Protein AF-A0A834BI29-F1 (afdb_monomer_lite)

Radius of gyration: 21.22 Å; chains: 1; bounding box: 51×43×65 Å

Organism: NCBI:txid89673

Sequence (204 aa):
MKVVRLISLLVFFSYTKCQILLGSFLDAAIQHTNSQNYLEENLRDIVSIMVAHLLQKSTYEEVQTVVKELLGFVEKCKSLNLHEPPSECSHQLMTTFLECICNVQGMADKHVLSDYCKTNNTARHKCFQLSKKDDADYRGTFQIPNPEQICEMSKENPVSVRKMYIYETSRKHPFLYGPTILTMSMCYETASLVAKKKIRLSAS

pLDDT: mean 71.76, std 14.65, range [39.94, 93.62]

Foldseek 3Di:
DVVVVVVVVVVVVVVVVVVVLVVVLVVVLVVLVPPPCNCVVCVLLLQLLLQLLLCLVDDLVLSNVLSVVLVVLVVVVVVVDDDDDPVVSVVVSLQVSLQSQCPPPPSCPPVLNVVLNVDHSVSSVVSSVVPRDLDVVLPPPPPLDPLVVLVVCVVVDVDQQLSVQSNSCSSNCSPPDSVVSNSVSVSSSVVSVVSVVVVVVVVD

InterPro domains:
  IPR000264 ALB/AFP/VDB [PTHR11385] (1-191)
  IPR014760 Serum albumin, N-terminal [PF00273] (33-191)
  IPR014760 Serum albumin, N-terminal [PS51438] (19-204)
  IPR014760 Serum albumin, N-terminal [SM00103] (22-197)
  IPR020858 Serum albumin-like [SSF48552] (36-190)

Secondary structure (DSSP, 8-state):
-HHHHHHHHHHHHHHHHHHHHHHHHHHHHHHHHT-TTHHHHTHHHHHHHHHHHH-TTS-HHHHHHHHHHHHHHHHHHHHS-SSS-HHHHHHHHHHHHHHHHHHSTTTTTSHHHHHHHTS-HHHHHHHHHHH----TTTT-------HHHHHHHHHH--S-HHHHHHHHHHHH-TTS-HHHHHHHHHHHHHHHHHHHHHHHHH--

Structure (mmCIF, N/CA/C/O backbone):
data_AF-A0A834BI29-F1
#
_entry.id   AF-A0A834BI29-F1
#
loop_
_atom_site.group_PDB
_atom_site.id
_atom_site.type_symbol
_atom_site.label_atom_id
_atom_site.label_alt_id
_atom_site.label_comp_id
_atom_site.label_asym_id
_atom_site.label_entity_id
_atom_site.label_seq_id
_atom_site.pdbx_PDB_ins_code
_atom_site.Cartn_x
_atom_site.Cartn_y
_atom_site.Cartn_z
_atom_site.occupancy
_atom_site.B_iso_or_equiv
_atom_site.auth_seq_id
_atom_site.auth_comp_id
_atom_site.auth_asym_id
_atom_site.auth_atom_id
_atom_site.pdbx_PDB_model_num
ATOM 1 N N . MET A 1 1 ? 27.773 -28.584 -36.358 1.00 58.88 1 MET A N 1
ATOM 2 C CA . MET A 1 1 ? 28.435 -28.425 -35.034 1.00 58.88 1 MET A CA 1
ATOM 3 C C . MET A 1 1 ? 28.700 -26.975 -34.606 1.00 58.88 1 MET A C 1
ATOM 5 O O . MET A 1 1 ? 28.534 -26.695 -33.427 1.00 58.88 1 MET A O 1
ATOM 9 N N . LYS A 1 2 ? 29.097 -26.044 -35.494 1.00 64.56 2 LYS A N 1
ATOM 10 C CA . LYS A 1 2 ? 29.451 -24.657 -35.104 1.00 64.56 2 LYS A CA 1
ATOM 11 C C . LYS A 1 2 ? 28.274 -23.834 -34.541 1.00 64.56 2 LYS A C 1
ATOM 13 O O . LYS A 1 2 ? 28.436 -23.176 -33.524 1.00 64.56 2 LYS A O 1
ATOM 18 N N . VAL A 1 3 ? 27.086 -23.944 -35.142 1.00 68.56 3 VAL A N 1
ATOM 19 C CA . VAL A 1 3 ? 25.873 -23.210 -34.715 1.00 68.56 3 VAL A CA 1
ATOM 20 C C . VAL A 1 3 ? 25.371 -23.672 -33.341 1.00 68.56 3 VAL A C 1
ATOM 22 O O . VAL A 1 3 ? 25.056 -22.849 -32.491 1.00 68.56 3 VAL A O 1
ATOM 25 N N . VAL A 1 4 ? 25.397 -24.983 -33.081 1.00 72.88 4 VAL A N 1
ATOM 26 C CA . VAL A 1 4 ? 25.003 -25.567 -31.784 1.00 72.88 4 VAL A CA 1
ATOM 27 C C . VAL A 1 4 ? 25.924 -25.093 -30.655 1.00 72.88 4 VAL A C 1
ATOM 29 O O . VAL A 1 4 ? 25.448 -24.748 -29.578 1.00 72.88 4 VAL A O 1
ATOM 32 N N . ARG A 1 5 ? 27.238 -24.990 -30.913 1.00 71.69 5 ARG A N 1
ATOM 33 C CA . ARG A 1 5 ? 28.192 -24.410 -29.953 1.00 71.69 5 ARG A CA 1
ATOM 34 C C . ARG A 1 5 ? 27.920 -22.927 -29.692 1.00 71.69 5 ARG A C 1
ATOM 36 O O . ARG A 1 5 ? 28.012 -22.501 -28.549 1.00 71.69 5 ARG A O 1
ATOM 43 N N . LEU A 1 6 ? 27.554 -22.160 -30.720 1.00 73.25 6 LEU A N 1
ATOM 44 C CA . LEU A 1 6 ? 27.251 -20.732 -30.582 1.00 73.25 6 LEU A CA 1
ATOM 45 C C . LEU A 1 6 ? 25.990 -20.493 -29.737 1.00 73.25 6 LEU A C 1
ATOM 47 O O . LEU A 1 6 ? 26.003 -19.664 -28.834 1.00 73.25 6 LEU A O 1
ATOM 51 N N . ILE A 1 7 ? 24.931 -21.272 -29.979 1.00 75.94 7 ILE A N 1
ATOM 52 C CA . ILE A 1 7 ? 23.686 -21.218 -29.198 1.00 75.94 7 ILE A CA 1
ATOM 53 C C . ILE A 1 7 ? 23.951 -21.635 -27.748 1.00 75.94 7 ILE A C 1
ATOM 55 O O . ILE A 1 7 ? 23.521 -20.950 -26.824 1.00 75.94 7 ILE A O 1
ATOM 59 N N . SER A 1 8 ? 24.720 -22.707 -27.538 1.00 72.31 8 SER A N 1
ATOM 60 C CA . SER A 1 8 ? 25.095 -23.161 -26.196 1.00 72.31 8 SER A CA 1
ATOM 61 C C . SER A 1 8 ? 25.870 -22.093 -25.424 1.00 72.31 8 SER A C 1
ATOM 63 O O . SER A 1 8 ? 25.622 -21.914 -24.236 1.00 72.31 8 SER A O 1
ATOM 65 N N . LEU A 1 9 ? 26.777 -21.363 -26.084 1.00 71.81 9 LEU A N 1
ATOM 66 C CA . LEU A 1 9 ? 27.515 -20.261 -25.467 1.00 71.81 9 LEU A CA 1
ATOM 67 C C . LEU A 1 9 ? 26.588 -19.093 -25.115 1.00 71.81 9 LEU A C 1
ATOM 69 O O . LEU A 1 9 ? 26.670 -18.582 -24.005 1.00 71.81 9 LEU A O 1
ATOM 73 N N . LEU A 1 10 ? 25.675 -18.700 -26.009 1.00 70.31 10 LEU A N 1
ATOM 74 C CA . LEU A 1 10 ? 24.720 -17.615 -25.749 1.00 70.31 10 LEU A CA 1
ATOM 75 C C . LEU A 1 10 ? 23.792 -17.923 -24.567 1.00 70.31 10 LEU A C 1
ATOM 77 O O . LEU A 1 10 ? 23.596 -17.064 -23.708 1.00 70.31 10 LEU A O 1
ATOM 81 N N . VAL A 1 11 ? 23.274 -19.153 -24.479 1.00 69.25 11 VAL A N 1
ATOM 82 C CA . VAL A 1 11 ? 22.458 -19.604 -23.338 1.00 69.25 11 VAL A CA 1
ATOM 83 C C . VAL A 1 11 ? 23.276 -19.567 -22.048 1.00 69.25 11 VAL A C 1
ATOM 85 O O . VAL A 1 11 ? 22.800 -19.060 -21.035 1.00 69.25 11 VAL A O 1
ATOM 88 N N . PHE A 1 12 ? 24.529 -20.025 -22.094 1.00 62.62 12 PHE A N 1
ATOM 89 C CA . PHE A 1 12 ? 25.418 -20.017 -20.935 1.00 62.62 12 PHE A CA 1
ATOM 90 C C . PHE A 1 12 ? 25.748 -18.592 -20.469 1.00 62.62 12 PHE A C 1
ATOM 92 O O . PHE A 1 12 ? 25.665 -18.306 -19.279 1.00 62.62 12 PHE A O 1
ATOM 99 N N . PHE A 1 13 ? 26.043 -17.670 -21.391 1.00 56.72 13 PHE A N 1
ATOM 100 C CA . PHE A 1 13 ? 26.275 -16.255 -21.082 1.00 56.72 13 PHE A CA 1
ATOM 101 C C . PHE A 1 13 ? 25.022 -15.554 -20.543 1.00 56.72 13 PHE A C 1
ATOM 103 O O . PHE A 1 13 ? 25.119 -14.719 -19.644 1.00 56.72 13 PHE A O 1
ATOM 110 N N . SER A 1 14 ? 23.839 -15.887 -21.062 1.00 53.69 14 SER A N 1
ATOM 111 C CA . SER A 1 14 ? 22.578 -15.352 -20.545 1.00 53.69 14 SER A CA 1
ATOM 112 C C . SER A 1 14 ? 22.291 -15.869 -19.132 1.00 53.69 14 SER A C 1
ATOM 114 O O . SER A 1 14 ? 21.879 -15.101 -18.263 1.00 53.69 14 SER A O 1
ATOM 116 N N . TYR A 1 15 ? 22.564 -17.151 -18.878 1.00 46.03 15 TYR A N 1
ATOM 117 C CA . TYR A 1 15 ? 22.400 -17.786 -17.572 1.00 46.03 15 TYR A CA 1
ATOM 118 C C . TYR A 1 15 ? 23.374 -17.231 -16.526 1.00 46.03 15 TYR A C 1
ATOM 120 O O . TYR A 1 15 ? 22.945 -16.864 -15.435 1.00 46.03 15 TYR A O 1
ATOM 128 N N . THR A 1 16 ? 24.662 -17.086 -16.854 1.00 48.81 16 THR A N 1
ATOM 129 C CA . THR A 1 16 ? 25.657 -16.513 -15.929 1.00 48.81 16 THR A CA 1
ATOM 130 C C . THR A 1 16 ? 25.348 -15.058 -15.602 1.00 48.81 16 THR A C 1
ATOM 132 O O . THR A 1 16 ? 25.431 -14.660 -14.443 1.00 48.81 16 THR A O 1
ATOM 135 N N . LYS A 1 17 ? 24.907 -14.268 -16.587 1.00 48.62 17 LYS A N 1
ATOM 136 C CA . LYS A 1 17 ? 24.485 -12.881 -16.365 1.00 48.62 17 LYS A CA 1
ATOM 137 C C . LYS A 1 17 ? 23.231 -12.790 -15.495 1.00 48.62 17 LYS A C 1
ATOM 139 O O . LYS A 1 17 ? 23.166 -11.911 -14.645 1.00 48.62 17 LYS A O 1
ATOM 144 N N . CYS A 1 18 ? 22.272 -13.701 -15.674 1.00 41.84 18 CYS A N 1
ATOM 145 C CA . CYS A 1 18 ? 21.076 -13.799 -14.835 1.00 41.84 18 CYS A CA 1
ATOM 146 C C . CYS A 1 18 ? 21.420 -14.204 -13.392 1.00 41.84 18 CYS A C 1
ATOM 148 O O . CYS A 1 18 ? 20.938 -13.570 -12.461 1.00 41.84 18 CYS A O 1
ATOM 150 N N . GLN A 1 19 ? 22.314 -15.179 -13.202 1.00 39.94 19 GLN A N 1
ATOM 151 C CA . GLN A 1 19 ? 22.806 -15.608 -11.888 1.00 39.94 19 GLN A CA 1
ATOM 152 C C . GLN A 1 19 ? 23.571 -14.499 -11.155 1.00 39.94 19 GLN A C 1
ATOM 154 O O . GLN A 1 19 ? 23.350 -14.284 -9.969 1.00 39.94 19 GLN A O 1
ATOM 159 N N . ILE A 1 20 ? 24.429 -13.748 -11.855 1.00 45.94 20 ILE A N 1
ATOM 160 C CA . ILE A 1 20 ? 25.133 -12.592 -11.277 1.00 45.94 20 ILE A CA 1
ATOM 161 C C . ILE A 1 20 ? 24.131 -11.508 -10.869 1.00 45.94 20 ILE A C 1
ATOM 163 O O . ILE A 1 20 ? 24.225 -10.975 -9.769 1.00 45.94 20 ILE A O 1
ATOM 167 N N . LEU A 1 21 ? 23.144 -11.216 -11.723 1.00 43.91 21 LEU A N 1
ATOM 168 C CA . LEU A 1 21 ? 22.089 -10.248 -11.425 1.00 43.91 21 LEU A CA 1
ATOM 169 C C . LEU A 1 21 ? 21.280 -10.677 -10.188 1.00 43.91 21 LEU A C 1
ATOM 171 O O . LEU A 1 21 ? 21.069 -9.872 -9.288 1.00 43.91 21 LEU A O 1
ATOM 175 N N . LEU A 1 22 ? 20.881 -11.952 -10.121 1.00 41.59 22 LEU A N 1
ATOM 176 C CA . LEU A 1 22 ? 20.152 -12.546 -9.000 1.00 41.59 22 LEU A CA 1
ATOM 177 C C . LEU A 1 22 ? 20.980 -12.531 -7.707 1.00 41.59 22 LEU A C 1
ATOM 179 O O . LEU A 1 22 ? 20.451 -12.189 -6.656 1.00 41.59 22 LEU A O 1
ATOM 183 N N . GLY A 1 23 ? 22.276 -12.839 -7.789 1.00 40.34 23 GLY A N 1
ATOM 184 C CA . GLY A 1 23 ? 23.206 -12.775 -6.664 1.00 40.34 23 GLY A CA 1
ATOM 185 C C . GLY A 1 23 ? 23.394 -11.354 -6.136 1.00 40.34 23 GLY A C 1
ATOM 186 O O . GLY A 1 23 ? 23.318 -11.141 -4.933 1.00 40.34 23 GLY A O 1
ATOM 187 N N . SER A 1 24 ? 23.549 -10.363 -7.020 1.00 50.38 24 SER A N 1
ATOM 188 C CA . SER A 1 24 ? 23.612 -8.950 -6.624 1.00 50.38 24 SER A CA 1
ATOM 189 C C . SER A 1 24 ? 22.295 -8.449 -6.023 1.00 50.38 24 SER A C 1
ATOM 191 O O . SER A 1 24 ? 22.321 -7.670 -5.075 1.00 50.38 24 SER A O 1
ATOM 193 N N . PHE A 1 25 ? 21.144 -8.904 -6.534 1.00 45.53 25 PHE A N 1
ATOM 194 C CA . PHE A 1 25 ? 19.843 -8.596 -5.933 1.00 45.53 25 PHE A CA 1
ATOM 195 C C . PHE A 1 25 ? 19.685 -9.213 -4.545 1.00 45.53 25 PHE A C 1
ATOM 197 O O . PHE A 1 25 ? 19.176 -8.552 -3.643 1.00 45.53 25 PHE A O 1
ATOM 204 N N . LEU A 1 26 ? 20.127 -10.460 -4.373 1.00 46.09 26 LEU A N 1
ATOM 205 C CA . LEU A 1 26 ? 20.063 -11.166 -3.101 1.00 46.09 26 LEU A CA 1
ATOM 206 C C . LEU A 1 26 ? 20.990 -10.527 -2.058 1.00 46.09 26 LEU A C 1
ATOM 208 O O . LEU A 1 26 ? 20.568 -10.320 -0.926 1.00 46.09 26 LEU A O 1
ATOM 212 N N . ASP A 1 27 ? 22.209 -10.154 -2.445 1.00 49.19 27 ASP A N 1
ATOM 213 C CA . ASP A 1 27 ? 23.176 -9.493 -1.561 1.00 49.19 27 ASP A CA 1
ATOM 214 C C . ASP A 1 27 ? 22.680 -8.109 -1.105 1.00 49.19 27 ASP A C 1
ATOM 216 O O . ASP A 1 27 ? 22.679 -7.805 0.089 1.00 49.19 27 ASP A O 1
ATOM 220 N N . ALA A 1 28 ? 22.123 -7.312 -2.027 1.00 53.44 28 ALA A N 1
ATOM 221 C CA . ALA A 1 28 ? 21.483 -6.039 -1.693 1.00 53.44 28 ALA A CA 1
ATOM 222 C C . ALA A 1 28 ? 20.265 -6.224 -0.764 1.00 53.44 28 ALA A C 1
ATOM 224 O O . ALA A 1 28 ? 20.096 -5.475 0.198 1.00 53.44 28 ALA A O 1
ATOM 225 N N . ALA A 1 29 ? 19.434 -7.245 -1.005 1.00 49.44 29 ALA A N 1
ATOM 226 C CA . ALA A 1 29 ? 18.285 -7.551 -0.152 1.00 49.44 29 ALA A CA 1
ATOM 227 C C . ALA A 1 29 ? 18.708 -7.976 1.270 1.00 49.44 29 ALA A C 1
ATOM 229 O O . ALA A 1 29 ? 18.084 -7.558 2.249 1.00 49.44 29 ALA A O 1
ATOM 230 N N . ILE A 1 30 ? 19.778 -8.766 1.401 1.00 55.28 30 ILE A N 1
ATOM 231 C CA . ILE A 1 30 ? 20.311 -9.231 2.691 1.00 55.28 30 ILE A CA 1
ATOM 232 C C . ILE A 1 30 ? 20.933 -8.076 3.482 1.00 55.28 30 ILE A C 1
ATOM 234 O O . ILE A 1 30 ? 20.640 -7.929 4.669 1.00 55.28 30 ILE A O 1
ATOM 238 N N . GLN A 1 31 ? 21.746 -7.226 2.845 1.00 56.94 31 GLN A N 1
ATOM 239 C CA . GLN A 1 31 ? 22.356 -6.068 3.510 1.00 56.94 31 GLN A CA 1
ATOM 240 C C . GLN A 1 31 ? 21.305 -5.110 4.083 1.00 56.94 31 GLN A C 1
ATOM 242 O O . GLN A 1 31 ? 21.470 -4.617 5.197 1.00 56.94 31 GLN A O 1
ATOM 247 N N . HIS A 1 32 ? 20.197 -4.898 3.367 1.00 53.84 32 HIS A N 1
ATOM 248 C CA . HIS A 1 32 ? 19.114 -4.036 3.837 1.00 53.84 32 HIS A CA 1
ATOM 249 C C . HIS A 1 32 ? 18.268 -4.662 4.953 1.00 53.84 32 HIS A C 1
ATOM 251 O O . HIS A 1 32 ? 17.861 -3.951 5.865 1.00 53.84 32 HIS A O 1
ATOM 257 N N . THR A 1 33 ? 18.025 -5.976 4.925 1.00 52.12 33 THR A N 1
ATOM 258 C CA . THR A 1 33 ? 17.198 -6.657 5.944 1.00 52.12 33 THR A CA 1
ATOM 259 C C . THR A 1 33 ? 17.885 -6.706 7.318 1.00 52.12 33 THR A C 1
ATOM 261 O O . THR A 1 33 ? 17.211 -6.753 8.343 1.00 52.12 33 THR A O 1
ATOM 264 N N . ASN A 1 34 ? 19.220 -6.654 7.353 1.00 54.62 34 ASN A N 1
ATOM 265 C CA . ASN A 1 34 ? 20.016 -6.721 8.581 1.00 54.62 34 ASN A CA 1
ATOM 266 C C . ASN A 1 34 ? 20.237 -5.360 9.273 1.00 54.62 34 ASN A C 1
ATOM 268 O O . ASN A 1 34 ? 20.899 -5.323 10.314 1.00 54.62 34 ASN A O 1
ATOM 272 N N . SER A 1 35 ? 19.720 -4.242 8.740 1.00 56.47 35 SER A N 1
ATOM 273 C CA . SER A 1 35 ? 19.808 -2.958 9.447 1.00 56.47 35 SER A CA 1
ATOM 274 C C . SER A 1 35 ? 18.890 -2.991 10.676 1.00 56.47 35 SER A C 1
ATOM 276 O O . SER A 1 35 ? 17.714 -3.345 10.587 1.00 56.47 35 SER A O 1
ATOM 278 N N . GLN A 1 36 ? 19.409 -2.615 11.851 1.00 50.09 36 GLN A N 1
ATOM 279 C CA . GLN A 1 36 ? 18.624 -2.568 13.097 1.00 50.09 36 GLN A CA 1
ATOM 280 C C . GLN A 1 36 ? 17.429 -1.589 13.029 1.00 50.09 36 GLN A C 1
ATOM 282 O O . GLN A 1 36 ? 16.573 -1.621 13.908 1.00 50.09 36 GLN A O 1
ATOM 287 N N . ASN A 1 37 ? 17.322 -0.791 11.957 1.00 62.56 37 ASN A N 1
ATOM 288 C CA . ASN A 1 37 ? 16.301 0.234 11.749 1.00 62.56 37 ASN A CA 1
ATOM 289 C C . ASN A 1 37 ? 15.408 -0.026 10.521 1.00 62.56 37 ASN A C 1
ATOM 291 O O . ASN A 1 37 ? 14.709 0.885 10.082 1.00 62.56 37 ASN A O 1
ATOM 295 N N . TYR A 1 38 ? 15.372 -1.248 9.970 1.00 65.81 38 TYR A N 1
ATOM 296 C CA . TYR A 1 38 ? 14.596 -1.568 8.759 1.00 65.81 38 TYR A CA 1
ATOM 297 C C . TYR A 1 38 ? 13.130 -1.108 8.831 1.00 65.81 38 TYR A C 1
ATOM 299 O O . TYR A 1 38 ? 12.593 -0.568 7.865 1.00 65.81 38 TYR A O 1
ATOM 307 N N . LEU A 1 39 ? 12.469 -1.293 9.977 1.00 67.50 39 LEU A N 1
ATOM 308 C CA . LEU A 1 39 ? 11.085 -0.855 10.165 1.00 67.50 39 LEU A CA 1
ATOM 309 C C . LEU A 1 39 ? 10.957 0.674 10.157 1.00 67.50 39 LEU A C 1
ATOM 311 O O . LEU A 1 39 ? 10.018 1.200 9.570 1.00 67.50 39 LEU A O 1
ATOM 315 N N . GLU A 1 40 ? 11.890 1.379 10.792 1.00 70.94 40 GLU A N 1
ATOM 316 C CA . GLU A 1 40 ? 11.879 2.839 10.913 1.00 70.94 40 GLU A CA 1
ATOM 317 C C . GLU A 1 40 ? 12.187 3.511 9.569 1.00 70.94 40 GLU A C 1
ATOM 319 O O . GLU A 1 40 ? 11.464 4.409 9.138 1.00 70.94 40 GLU A O 1
ATOM 324 N N . GLU A 1 41 ? 13.183 2.999 8.845 1.00 79.00 41 GLU A N 1
ATOM 325 C CA . GLU A 1 41 ? 13.579 3.482 7.518 1.00 79.00 41 GLU A CA 1
ATOM 326 C C . GLU A 1 41 ? 12.473 3.288 6.470 1.00 79.00 41 GLU A C 1
ATOM 328 O O . GLU A 1 41 ? 12.340 4.087 5.541 1.00 79.00 41 GLU A O 1
ATOM 333 N N . ASN A 1 42 ? 11.655 2.242 6.625 1.00 84.75 42 ASN A N 1
ATOM 334 C CA . ASN A 1 42 ? 10.625 1.861 5.660 1.00 84.75 42 ASN A CA 1
ATOM 335 C C . ASN A 1 42 ? 9.193 2.092 6.161 1.00 84.75 42 ASN A C 1
ATOM 337 O O . ASN A 1 42 ? 8.243 1.705 5.479 1.00 84.75 42 ASN A O 1
ATOM 341 N N . LEU A 1 43 ? 9.002 2.740 7.315 1.00 85.19 43 LEU A N 1
ATOM 342 C CA . LEU A 1 43 ? 7.692 2.884 7.957 1.00 85.19 43 LEU A CA 1
ATOM 343 C C . LEU A 1 43 ? 6.647 3.485 7.007 1.00 85.19 43 LEU A C 1
ATOM 345 O O . LEU A 1 43 ? 5.544 2.962 6.868 1.00 85.19 43 LEU A O 1
ATOM 349 N N . ARG A 1 44 ? 7.013 4.554 6.291 1.00 91.25 44 ARG A N 1
ATOM 350 C CA . ARG A 1 44 ? 6.139 5.198 5.296 1.00 91.25 44 ARG A CA 1
ATOM 351 C C . ARG A 1 44 ? 5.722 4.246 4.178 1.00 91.25 44 ARG A C 1
ATOM 353 O O . ARG A 1 44 ? 4.567 4.284 3.752 1.00 91.25 44 ARG A O 1
ATOM 360 N N . ASP A 1 45 ? 6.647 3.427 3.697 1.00 92.31 45 ASP A N 1
ATOM 361 C CA . ASP A 1 45 ? 6.394 2.478 2.616 1.00 92.31 45 ASP A CA 1
ATOM 362 C C . ASP A 1 45 ? 5.489 1.343 3.102 1.00 92.31 45 ASP A C 1
ATOM 364 O O . ASP A 1 45 ? 4.530 0.992 2.423 1.00 92.31 45 ASP A O 1
ATOM 368 N N . ILE A 1 46 ? 5.720 0.835 4.315 1.00 89.81 46 ILE A N 1
ATOM 369 C CA . ILE A 1 46 ? 4.891 -0.197 4.952 1.00 89.81 46 ILE A CA 1
ATOM 370 C C . ILE A 1 46 ? 3.458 0.303 5.154 1.00 89.81 46 ILE A C 1
ATOM 372 O O . ILE A 1 46 ? 2.503 -0.386 4.788 1.00 89.81 46 ILE A O 1
ATOM 376 N N . VAL A 1 47 ? 3.297 1.524 5.673 1.00 89.69 47 VAL A N 1
ATOM 377 C CA . VAL A 1 47 ? 1.978 2.154 5.809 1.00 89.69 47 VAL A CA 1
ATOM 378 C C . VAL A 1 47 ? 1.342 2.342 4.427 1.00 89.69 47 VAL A C 1
ATOM 380 O O . VAL A 1 47 ? 0.175 2.011 4.248 1.00 89.69 47 VAL A O 1
ATOM 383 N N . SER A 1 48 ? 2.104 2.772 3.416 1.00 93.62 48 SER A N 1
ATOM 384 C CA . SER A 1 48 ? 1.596 2.914 2.040 1.00 93.62 48 SER A CA 1
ATOM 385 C C . SER A 1 48 ? 1.096 1.592 1.454 1.00 93.62 48 SER A C 1
ATOM 387 O O . SER A 1 48 ? 0.021 1.571 0.854 1.00 93.62 48 SER A O 1
ATOM 389 N N . ILE A 1 49 ? 1.824 0.490 1.666 1.00 93.31 49 ILE A N 1
ATOM 390 C CA . ILE A 1 49 ? 1.408 -0.863 1.267 1.00 93.31 49 ILE A CA 1
ATOM 391 C C . ILE A 1 49 ? 0.073 -1.215 1.928 1.00 93.31 49 ILE A C 1
ATOM 393 O O . ILE A 1 49 ? -0.875 -1.611 1.251 1.00 93.31 49 ILE A O 1
ATOM 397 N N . MET A 1 50 ? -0.027 -1.027 3.247 1.00 90.19 50 MET A N 1
ATOM 398 C CA . MET A 1 50 ? -1.235 -1.334 4.012 1.00 90.19 50 MET A CA 1
ATOM 399 C C . MET A 1 50 ? -2.453 -0.542 3.515 1.00 90.19 50 MET A C 1
ATOM 401 O O . MET A 1 50 ? -3.511 -1.132 3.279 1.00 90.19 50 MET A O 1
ATOM 405 N N . VAL A 1 51 ? -2.312 0.775 3.331 1.00 90.50 51 VAL A N 1
ATOM 406 C CA . VAL A 1 51 ? -3.400 1.632 2.840 1.00 90.50 51 VAL A CA 1
ATOM 407 C C . VAL A 1 51 ? -3.810 1.217 1.427 1.00 90.50 51 VAL A C 1
ATOM 409 O O . VAL A 1 51 ? -4.998 1.033 1.170 1.00 90.50 51 VAL A O 1
ATOM 412 N N . ALA A 1 52 ? -2.855 1.004 0.519 1.00 92.06 52 ALA A N 1
ATOM 413 C CA . ALA A 1 52 ? -3.139 0.607 -0.859 1.00 92.06 52 ALA A CA 1
ATOM 414 C C . ALA A 1 52 ? -3.778 -0.792 -0.963 1.00 92.06 52 ALA A C 1
ATOM 416 O O . ALA A 1 52 ? -4.640 -1.004 -1.816 1.00 92.06 52 ALA A O 1
ATOM 417 N N . HIS A 1 53 ? -3.425 -1.729 -0.072 1.00 90.94 53 HIS A N 1
ATOM 418 C CA . HIS A 1 53 ? -4.091 -3.032 0.029 1.00 90.94 53 HIS A CA 1
ATOM 419 C C . HIS A 1 53 ? -5.577 -2.907 0.381 1.00 90.94 53 HIS A C 1
ATOM 421 O O . HIS A 1 53 ? -6.377 -3.717 -0.078 1.00 90.94 53 HIS A O 1
ATOM 427 N N . LEU A 1 54 ? -5.947 -1.950 1.236 1.00 85.69 54 LEU A N 1
ATOM 428 C CA . LEU A 1 54 ? -7.321 -1.782 1.730 1.00 85.69 54 LEU A CA 1
ATOM 429 C C . LEU A 1 54 ? -8.141 -0.832 0.847 1.00 85.69 54 LEU A C 1
ATOM 431 O O . LEU A 1 54 ? -9.353 -0.988 0.733 1.00 85.69 54 LEU A O 1
ATOM 435 N N . LEU A 1 55 ? -7.482 0.118 0.181 1.00 86.31 55 LEU A N 1
ATOM 436 C CA . LEU A 1 55 ? -8.087 1.141 -0.671 1.00 86.31 55 LEU A CA 1
ATOM 437 C C . LEU A 1 55 ? -7.676 0.972 -2.138 1.00 86.31 55 LEU A C 1
ATOM 439 O O . LEU A 1 55 ? -7.246 1.919 -2.792 1.00 86.31 55 LEU A O 1
ATOM 443 N N . GLN A 1 56 ? -7.834 -0.232 -2.689 1.00 86.44 56 GLN A N 1
ATOM 444 C CA . GLN A 1 56 ? -7.349 -0.580 -4.035 1.00 86.44 56 GLN A CA 1
ATOM 445 C C . GLN A 1 56 ? -7.869 0.335 -5.159 1.00 86.44 56 GLN A C 1
ATOM 447 O O . GLN A 1 56 ? -7.246 0.460 -6.215 1.00 86.44 56 GLN A O 1
ATOM 452 N N . LYS A 1 57 ? -9.032 0.964 -4.957 1.00 84.12 57 LYS A N 1
ATOM 453 C CA . LYS A 1 57 ? -9.676 1.864 -5.928 1.00 84.12 57 LYS A CA 1
ATOM 454 C C . LYS A 1 57 ? -9.243 3.324 -5.798 1.00 84.12 57 LYS A C 1
ATOM 456 O O . LYS A 1 57 ? -9.644 4.136 -6.626 1.00 84.12 57 LYS A O 1
ATOM 461 N N . SER A 1 58 ? -8.478 3.663 -4.768 1.00 84.88 58 SER A N 1
ATOM 462 C CA . SER A 1 58 ? -8.031 5.030 -4.526 1.00 84.88 58 SER A CA 1
ATOM 463 C C . SER A 1 58 ? -6.821 5.384 -5.385 1.00 84.88 58 SER A C 1
ATOM 465 O O . SER A 1 58 ? -6.002 4.526 -5.723 1.00 84.88 58 SER A O 1
ATOM 467 N N . THR A 1 59 ? -6.733 6.656 -5.753 1.00 87.94 59 THR A N 1
ATOM 468 C CA . THR A 1 59 ? -5.606 7.267 -6.470 1.00 87.94 59 THR A CA 1
ATOM 469 C C . THR A 1 59 ? -4.354 7.317 -5.591 1.00 87.94 59 THR A C 1
ATOM 471 O O . THR A 1 59 ? -4.411 7.060 -4.383 1.00 87.94 59 THR A O 1
ATOM 474 N N . TYR A 1 60 ? -3.201 7.617 -6.190 1.00 86.81 60 TYR A N 1
ATOM 475 C CA . TYR A 1 60 ? -1.942 7.703 -5.455 1.00 86.81 60 TYR A CA 1
ATOM 476 C C . TYR A 1 60 ? -1.989 8.828 -4.411 1.00 86.81 60 TYR A C 1
ATOM 478 O O . TYR A 1 60 ? -1.623 8.618 -3.256 1.00 86.81 60 TYR A O 1
ATOM 486 N N . GLU A 1 61 ? -2.504 9.998 -4.785 1.00 88.50 61 GLU A N 1
ATOM 487 C CA . GLU A 1 61 ? -2.616 11.192 -3.941 1.00 88.50 61 GLU A CA 1
ATOM 488 C C . GLU A 1 61 ? -3.521 10.945 -2.729 1.00 88.50 61 GLU A C 1
ATOM 490 O O . GLU A 1 61 ? -3.194 11.299 -1.593 1.00 88.50 61 GLU A O 1
ATOM 495 N N . GLU A 1 62 ? -4.641 10.273 -2.973 1.00 87.75 62 GLU A N 1
ATOM 496 C CA . GLU A 1 62 ? -5.578 9.820 -1.954 1.00 87.75 62 GLU A CA 1
ATOM 497 C C . GLU A 1 62 ? -4.902 8.881 -0.945 1.00 87.75 62 GLU A C 1
ATOM 499 O O . GLU A 1 62 ? -4.996 9.100 0.262 1.00 87.75 62 GLU A O 1
ATOM 504 N N . VAL A 1 63 ? -4.160 7.872 -1.418 1.00 89.75 63 VAL A N 1
ATOM 505 C CA . VAL A 1 63 ? -3.392 6.970 -0.542 1.00 89.75 63 VAL A CA 1
ATOM 506 C C . VAL A 1 63 ? -2.355 7.747 0.271 1.00 89.75 63 VAL A C 1
ATOM 508 O O . VAL A 1 63 ? -2.256 7.550 1.481 1.00 89.75 63 VAL A O 1
ATOM 511 N N . GLN A 1 64 ? -1.603 8.657 -0.353 1.00 90.19 64 GLN A N 1
ATOM 512 C CA . GLN A 1 64 ? -0.570 9.434 0.340 1.00 90.19 64 GLN A CA 1
ATOM 513 C C . GLN A 1 64 ? -1.140 10.386 1.400 1.00 90.19 64 GLN A C 1
ATOM 515 O O . GLN A 1 64 ? -0.487 10.620 2.419 1.00 90.19 64 GLN A O 1
ATOM 520 N N . THR A 1 65 ? -2.357 10.893 1.195 1.00 88.31 65 THR A N 1
ATOM 521 C CA . THR A 1 65 ? -3.073 11.701 2.193 1.00 88.31 65 THR A CA 1
ATOM 522 C C . THR A 1 65 ? -3.315 10.894 3.467 1.00 88.31 65 THR A C 1
ATOM 524 O O . THR A 1 65 ? -2.880 11.309 4.541 1.00 88.31 65 THR A O 1
ATOM 527 N N . VAL A 1 66 ? -3.883 9.689 3.343 1.00 86.81 66 VAL A N 1
ATOM 528 C CA . VAL A 1 66 ? -4.122 8.791 4.489 1.00 86.81 66 VAL A CA 1
ATOM 529 C C . VAL A 1 66 ? -2.812 8.375 5.166 1.00 86.81 66 VAL A C 1
ATOM 531 O O . VAL A 1 66 ? -2.701 8.397 6.391 1.00 86.81 66 VAL A O 1
ATOM 534 N N . VAL A 1 67 ? -1.779 8.043 4.382 1.00 89.50 67 VAL A N 1
ATOM 535 C CA . VAL A 1 67 ? -0.450 7.671 4.904 1.00 89.50 67 VAL A CA 1
ATOM 536 C C . VAL A 1 67 ? 0.146 8.792 5.755 1.00 89.50 67 VAL A C 1
ATOM 538 O O . VAL A 1 67 ? 0.728 8.528 6.806 1.00 89.50 67 VAL A O 1
ATOM 541 N N . LYS A 1 68 ? 0.023 10.050 5.317 1.00 89.00 68 LYS A N 1
ATOM 542 C CA . LYS A 1 68 ? 0.556 11.204 6.050 1.00 89.00 68 LYS A CA 1
ATOM 543 C C . LYS A 1 68 ? -0.108 11.361 7.418 1.00 89.00 68 LYS A C 1
ATOM 545 O O . LYS A 1 68 ? 0.602 11.596 8.394 1.00 89.00 68 LYS A O 1
ATOM 550 N N . GLU A 1 69 ? -1.427 11.222 7.492 1.00 83.12 69 GLU A N 1
ATOM 551 C CA . GLU A 1 69 ? -2.157 11.312 8.760 1.00 83.12 69 GLU A CA 1
ATOM 552 C C . GLU A 1 69 ? -1.785 10.171 9.710 1.00 83.12 69 GLU A C 1
ATOM 554 O O . GLU A 1 69 ? -1.481 10.416 10.878 1.00 83.12 69 GLU A O 1
ATOM 559 N N . LEU A 1 70 ? -1.699 8.942 9.191 1.00 83.12 70 LEU A N 1
ATOM 560 C CA . LEU A 1 70 ? -1.281 7.783 9.975 1.00 83.12 70 LEU A CA 1
ATOM 561 C C . LEU A 1 70 ? 0.122 7.913 10.552 1.00 83.12 70 LEU A C 1
ATOM 563 O O . LEU A 1 70 ? 0.328 7.616 11.724 1.00 83.12 70 LEU A O 1
ATOM 567 N N . LEU A 1 71 ? 1.087 8.377 9.761 1.00 84.62 71 LEU A N 1
ATOM 568 C CA . LEU A 1 71 ? 2.445 8.599 10.259 1.00 84.62 71 LEU A CA 1
ATOM 569 C C . LEU A 1 71 ? 2.470 9.660 11.363 1.00 84.62 71 LEU A C 1
ATOM 571 O O . LEU A 1 71 ? 3.173 9.488 12.353 1.00 84.62 71 LEU A O 1
ATOM 575 N N . GLY A 1 72 ? 1.659 10.715 11.237 1.00 80.38 72 GLY A N 1
ATOM 576 C CA . GLY A 1 72 ? 1.488 11.703 12.302 1.00 80.38 72 GLY A CA 1
ATOM 577 C C . GLY A 1 72 ? 0.943 11.098 13.601 1.00 80.38 72 GLY A C 1
ATOM 578 O O . GLY A 1 72 ? 1.291 11.570 14.681 1.00 80.38 72 GLY A O 1
ATOM 579 N N . PHE A 1 73 ? 0.122 10.048 13.516 1.00 73.94 73 PHE A N 1
ATOM 580 C CA . PHE A 1 73 ? -0.345 9.299 14.683 1.00 73.94 73 PHE A CA 1
ATOM 581 C C . PHE A 1 73 ? 0.729 8.358 15.245 1.00 73.94 73 PHE A C 1
ATOM 583 O O . PHE A 1 73 ? 0.936 8.345 16.453 1.00 73.94 73 PHE A O 1
ATOM 590 N N . VAL A 1 74 ? 1.469 7.638 14.394 1.00 74.88 74 VAL A N 1
ATOM 591 C CA . VAL A 1 74 ? 2.575 6.768 14.837 1.00 74.88 74 VAL A CA 1
ATOM 592 C C . VAL A 1 74 ? 3.630 7.558 15.616 1.00 74.88 74 VAL A C 1
ATOM 594 O O . VAL A 1 74 ? 4.088 7.094 16.656 1.00 74.88 74 VAL A O 1
ATOM 597 N N . GLU A 1 75 ? 3.970 8.771 15.177 1.00 75.31 75 GLU A N 1
ATOM 598 C CA . GLU A 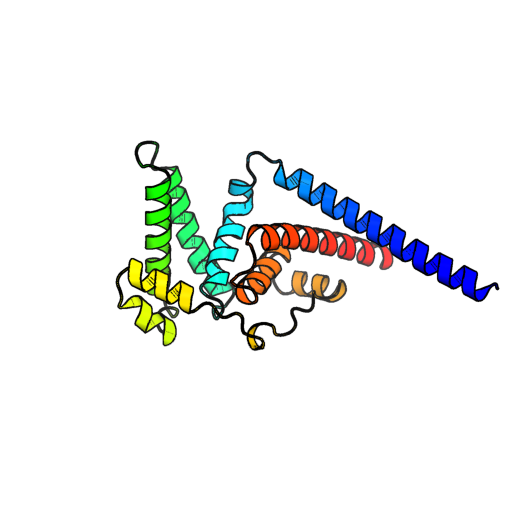1 75 ? 4.887 9.649 15.919 1.00 75.31 75 GLU A CA 1
ATOM 599 C C . GLU A 1 75 ? 4.330 10.045 17.296 1.00 75.31 75 GLU A C 1
ATOM 601 O O . GLU A 1 75 ? 5.059 10.046 18.290 1.00 75.31 75 GLU A O 1
ATOM 606 N N . LYS A 1 76 ? 3.018 10.306 17.396 1.00 69.38 76 LYS A N 1
ATOM 607 C CA . LYS A 1 76 ? 2.363 10.548 18.691 1.00 69.38 76 LYS A CA 1
ATOM 608 C C . LYS A 1 76 ? 2.440 9.311 19.585 1.00 69.38 76 LYS A C 1
ATOM 610 O O . LYS A 1 76 ? 2.798 9.449 20.750 1.00 69.38 76 LYS A O 1
ATOM 615 N N . CYS A 1 77 ? 2.201 8.116 19.047 1.00 67.62 77 CYS A N 1
ATOM 616 C CA . CYS A 1 77 ? 2.370 6.863 19.783 1.00 67.62 77 CYS A CA 1
ATOM 617 C C . CYS A 1 77 ? 3.816 6.637 20.242 1.00 67.62 77 CYS A C 1
ATOM 619 O O . CYS A 1 77 ? 4.027 6.207 21.367 1.00 67.62 77 CYS A O 1
ATOM 621 N N . LYS A 1 78 ? 4.818 6.966 19.417 1.00 67.06 78 LYS A N 1
ATOM 622 C CA . LYS A 1 78 ? 6.241 6.891 19.796 1.00 67.06 78 LYS A CA 1
ATOM 623 C C . LYS A 1 78 ? 6.574 7.862 20.935 1.00 67.06 78 LYS A C 1
ATOM 625 O O . LYS A 1 78 ? 7.412 7.555 21.777 1.00 67.06 78 LYS A O 1
ATOM 630 N N . SER A 1 79 ? 5.914 9.023 20.971 1.00 60.22 79 SER A N 1
ATOM 631 C CA . SER A 1 79 ? 6.074 10.020 22.040 1.00 60.22 79 SER A CA 1
ATOM 632 C C . SER A 1 79 ? 5.337 9.666 23.342 1.00 60.22 79 SER A C 1
ATOM 634 O O . SER A 1 79 ? 5.748 10.105 24.418 1.00 60.22 79 SER A O 1
ATOM 636 N N . LEU A 1 80 ? 4.282 8.848 23.262 1.00 55.88 80 LEU A N 1
ATOM 637 C CA . LEU A 1 80 ? 3.571 8.275 24.407 1.00 55.88 80 LEU A CA 1
ATOM 638 C C . LEU A 1 80 ? 4.398 7.099 24.962 1.00 55.88 80 LEU A C 1
ATOM 640 O O . LEU A 1 80 ? 4.293 5.964 24.515 1.00 55.88 80 LEU A O 1
ATOM 644 N N . ASN A 1 81 ? 5.292 7.373 25.910 1.00 52.78 81 ASN A N 1
ATOM 645 C CA . ASN A 1 81 ? 6.248 6.378 26.404 1.00 52.78 81 ASN A CA 1
ATOM 646 C C . ASN A 1 81 ? 5.658 5.324 27.380 1.00 52.78 81 ASN A C 1
ATOM 648 O O . ASN A 1 81 ? 4.976 5.648 28.351 1.00 52.78 81 ASN A O 1
ATOM 652 N N . LEU A 1 82 ? 6.081 4.071 27.147 1.00 49.50 82 LEU A N 1
ATOM 653 C CA . LEU A 1 82 ? 6.284 2.897 28.028 1.00 49.50 82 LEU A CA 1
ATOM 654 C C . LEU A 1 82 ? 5.138 2.222 28.800 1.00 49.50 82 LEU A C 1
ATOM 656 O O . LEU A 1 82 ? 5.317 1.056 29.153 1.00 49.50 82 LEU A O 1
ATOM 660 N N . HIS A 1 83 ? 4.010 2.871 29.088 1.00 53.69 83 HIS A N 1
ATOM 661 C CA . HIS A 1 83 ? 3.004 2.254 29.975 1.00 53.69 83 HIS A CA 1
ATOM 662 C C . HIS A 1 83 ? 1.879 1.498 29.252 1.00 53.69 83 HIS A C 1
ATOM 664 O O . HIS A 1 83 ? 1.226 0.648 29.862 1.00 53.69 83 HIS A O 1
ATOM 670 N N . GLU A 1 84 ? 1.663 1.782 27.967 1.00 53.81 84 GLU A N 1
ATOM 671 C CA . GLU A 1 84 ? 0.709 1.052 27.132 1.00 53.81 84 GLU A CA 1
ATOM 672 C C . GLU A 1 84 ? 1.394 -0.140 26.453 1.00 53.81 84 GLU A C 1
ATOM 674 O O . GLU A 1 84 ? 2.478 0.008 25.876 1.00 53.81 84 GLU A O 1
ATOM 679 N N . PRO A 1 85 ? 0.790 -1.340 26.500 1.00 60.41 85 PRO A N 1
ATOM 680 C CA . PRO A 1 85 ? 1.355 -2.494 25.826 1.00 60.41 85 PRO A CA 1
ATOM 681 C C . PRO A 1 85 ? 1.378 -2.248 24.306 1.00 60.41 85 PRO A C 1
ATOM 683 O O . PRO A 1 85 ? 0.446 -1.645 23.770 1.00 60.41 85 PRO A O 1
ATOM 686 N N . PRO A 1 86 ? 2.378 -2.768 23.566 1.00 61.34 86 PRO A N 1
ATOM 687 C CA . PRO A 1 86 ? 2.475 -2.605 22.110 1.00 61.34 86 PRO A CA 1
ATOM 688 C C . PRO A 1 86 ? 1.196 -2.981 21.338 1.00 61.34 86 PRO A C 1
ATOM 690 O O . PRO A 1 86 ? 0.913 -2.423 20.277 1.00 61.34 86 PRO A O 1
ATOM 693 N N . SER A 1 87 ? 0.398 -3.906 21.881 1.00 64.19 87 SER A N 1
ATOM 694 C CA . SER A 1 87 ? -0.904 -4.293 21.336 1.00 64.19 87 SER A CA 1
ATOM 695 C C . SER A 1 87 ? -1.924 -3.152 21.343 1.00 64.19 87 SER A C 1
ATOM 697 O O . SER A 1 87 ? -2.669 -3.017 20.375 1.00 64.19 87 SER A O 1
ATOM 699 N N . GLU A 1 88 ? -1.940 -2.319 22.385 1.00 68.38 88 GLU A N 1
ATOM 700 C CA . GLU A 1 88 ? -2.885 -1.205 22.517 1.00 68.38 88 GLU A CA 1
ATOM 701 C C . GLU A 1 88 ? -2.582 -0.118 21.481 1.00 68.38 88 GLU A C 1
ATOM 703 O O . GLU A 1 88 ? -3.464 0.292 20.732 1.00 68.38 88 GLU A O 1
ATOM 708 N N . CYS A 1 89 ? -1.303 0.229 21.316 1.00 68.06 89 CYS A N 1
ATOM 709 C CA . CYS A 1 89 ? -0.843 1.132 20.259 1.00 68.06 89 CYS A CA 1
ATOM 710 C C . CYS A 1 89 ? -1.246 0.632 18.858 1.00 68.06 89 CYS A C 1
ATOM 712 O O . CYS A 1 89 ? -1.767 1.394 18.042 1.00 68.06 89 CYS A O 1
ATOM 714 N N . SER A 1 90 ? -1.088 -0.669 18.582 1.00 70.00 90 SER A N 1
ATOM 715 C CA . SER A 1 90 ? -1.509 -1.242 17.297 1.00 70.00 90 SER A CA 1
ATOM 716 C C . SER A 1 90 ? -3.028 -1.177 17.084 1.00 70.00 90 SER A C 1
ATOM 718 O O . SER A 1 90 ? -3.489 -0.890 15.979 1.00 70.00 90 SER A O 1
ATOM 720 N N . HIS A 1 91 ? -3.815 -1.396 18.142 1.00 73.69 91 HIS A N 1
ATOM 721 C CA . HIS A 1 91 ? -5.272 -1.331 18.095 1.00 73.69 91 HIS A CA 1
ATOM 722 C C . HIS A 1 91 ? -5.765 0.104 17.866 1.00 73.69 91 HIS A C 1
ATOM 724 O O . HIS A 1 91 ? -6.641 0.333 17.025 1.00 73.69 91 HIS A O 1
ATOM 730 N N . GLN A 1 92 ? -5.162 1.075 18.555 1.00 72.75 92 GLN A N 1
ATOM 731 C CA . GLN A 1 92 ? -5.432 2.496 18.360 1.00 72.75 92 GLN A CA 1
ATOM 732 C C . GLN A 1 92 ? -5.049 2.943 16.949 1.00 72.75 92 GLN A C 1
ATOM 734 O O . GLN A 1 92 ? -5.867 3.564 16.281 1.00 72.75 92 GLN A O 1
ATOM 739 N N . LEU A 1 93 ? -3.882 2.541 16.436 1.00 74.62 93 LEU A N 1
ATOM 740 C CA . LEU A 1 93 ? -3.463 2.852 15.066 1.00 74.62 93 LEU A CA 1
ATOM 741 C C . LEU A 1 93 ? -4.461 2.319 14.026 1.00 74.62 93 LEU A C 1
ATOM 743 O O . LEU A 1 93 ? -4.842 3.039 13.104 1.00 74.62 93 LEU A O 1
ATOM 747 N N . MET A 1 94 ? -4.915 1.071 14.184 1.00 77.12 94 MET A N 1
ATOM 748 C CA . MET A 1 94 ? -5.932 0.479 13.308 1.00 77.12 94 MET A CA 1
ATOM 749 C C . MET A 1 94 ? -7.273 1.209 13.406 1.00 77.12 94 MET A C 1
ATOM 751 O O . MET A 1 94 ? -7.926 1.433 12.391 1.00 77.12 94 MET A O 1
ATOM 755 N N . THR A 1 95 ? -7.680 1.603 14.609 1.00 78.44 95 THR A N 1
ATOM 756 C CA . THR A 1 95 ? -8.895 2.391 14.840 1.00 78.44 95 THR A CA 1
ATOM 757 C C . THR A 1 95 ? -8.799 3.761 14.168 1.00 78.44 95 THR A C 1
ATOM 759 O O . THR A 1 95 ? -9.660 4.117 13.364 1.00 78.44 95 THR A O 1
ATOM 762 N N . THR A 1 96 ? -7.705 4.486 14.398 1.00 78.25 96 THR A N 1
ATOM 763 C CA . THR A 1 96 ? -7.431 5.788 13.787 1.00 78.25 96 THR A CA 1
ATOM 764 C C . THR A 1 96 ? -7.377 5.700 12.267 1.00 78.25 96 THR A C 1
ATOM 766 O O . THR A 1 96 ? -7.932 6.561 11.593 1.00 78.25 96 THR A O 1
ATOM 769 N N . PHE A 1 97 ? -6.781 4.649 11.699 1.00 80.75 97 PHE A N 1
ATOM 770 C CA . PHE A 1 97 ? -6.808 4.408 10.254 1.00 80.75 97 PHE A CA 1
ATOM 771 C C . PHE A 1 97 ? -8.232 4.325 9.702 1.00 80.75 97 PHE A C 1
ATOM 773 O O . PHE A 1 97 ? -8.572 4.977 8.715 1.00 80.75 97 PHE A O 1
ATOM 780 N N . LEU A 1 98 ? -9.068 3.520 10.350 1.00 82.38 98 LEU A N 1
ATOM 781 C CA . LEU A 1 98 ? -10.444 3.274 9.938 1.00 82.38 98 LEU A CA 1
ATOM 782 C C . LEU A 1 98 ? -11.333 4.514 10.081 1.00 82.38 98 LEU A C 1
ATOM 784 O O . LEU A 1 98 ? -12.304 4.660 9.341 1.00 82.38 98 LEU A O 1
ATOM 788 N N . GLU A 1 99 ? -11.034 5.392 11.032 1.00 80.88 99 GLU A N 1
ATOM 789 C CA . GLU A 1 99 ? -11.692 6.690 11.204 1.00 80.88 99 GLU A CA 1
ATOM 790 C C . GLU A 1 99 ? -11.193 7.719 10.190 1.00 80.88 99 GLU A C 1
ATOM 792 O O . GLU A 1 99 ? -12.004 8.400 9.568 1.00 80.88 99 GLU A O 1
ATOM 797 N N . CYS A 1 100 ? -9.880 7.773 9.958 1.00 80.88 100 CYS A N 1
ATOM 798 C CA . CYS A 1 100 ? -9.240 8.638 8.970 1.00 80.88 100 CYS A CA 1
ATOM 799 C C . CYS A 1 100 ? -9.878 8.459 7.588 1.00 80.88 100 CYS A C 1
ATOM 801 O O . CYS A 1 100 ? -10.339 9.434 7.002 1.00 80.88 100 CYS A O 1
ATOM 803 N N . ILE A 1 101 ? -10.034 7.220 7.107 1.00 78.50 101 ILE A N 1
ATOM 804 C CA . ILE A 1 101 ? -10.654 6.959 5.794 1.00 78.50 101 ILE A CA 1
ATOM 805 C C . ILE A 1 101 ? -12.059 7.568 5.678 1.00 78.50 101 ILE A C 1
ATOM 807 O O . ILE A 1 101 ? -12.442 8.039 4.608 1.00 78.50 101 ILE A O 1
ATOM 811 N N . CYS A 1 102 ? -12.823 7.572 6.769 1.00 80.69 102 CYS A N 1
ATOM 812 C CA . CYS A 1 102 ? -14.178 8.115 6.800 1.00 80.69 102 CYS A CA 1
ATOM 813 C C . CYS A 1 102 ? -14.227 9.642 6.892 1.00 80.69 102 CYS A C 1
ATOM 815 O O . CYS A 1 102 ? -15.250 10.234 6.564 1.00 80.69 102 CYS A O 1
ATOM 817 N N . ASN A 1 103 ? -13.134 10.267 7.325 1.00 75.88 103 ASN A N 1
ATOM 818 C CA . ASN A 1 103 ? -13.033 11.710 7.511 1.00 75.88 103 ASN A CA 1
ATOM 819 C C . ASN A 1 103 ? -12.295 12.408 6.358 1.00 75.88 103 ASN A C 1
ATOM 821 O O . ASN A 1 103 ? -12.387 13.627 6.226 1.00 75.88 103 ASN A O 1
ATOM 825 N N . VAL A 1 104 ? -11.582 11.661 5.506 1.00 72.38 104 VAL A N 1
ATOM 826 C CA . VAL A 1 104 ? -10.950 12.214 4.303 1.00 72.38 104 VAL A CA 1
ATOM 827 C C . VAL A 1 104 ? -12.029 12.627 3.301 1.00 72.38 104 VAL A C 1
ATOM 829 O O . VAL A 1 104 ? -12.810 11.807 2.806 1.00 72.38 104 VAL A O 1
ATOM 832 N N . GLN A 1 105 ? -12.048 13.921 2.984 1.00 64.00 105 GLN A N 1
ATOM 833 C CA . GLN A 1 105 ? -12.982 14.530 2.040 1.00 64.00 105 GLN A CA 1
ATOM 834 C C . GLN A 1 105 ? -12.975 13.788 0.691 1.00 64.00 105 GLN A C 1
ATOM 836 O O . GLN A 1 105 ? -11.914 13.544 0.117 1.00 64.00 105 GLN A O 1
ATOM 841 N N . GLY A 1 106 ? -14.154 13.417 0.180 1.00 64.25 106 GLY A N 1
ATOM 842 C CA . GLY A 1 106 ? -14.304 12.712 -1.097 1.00 64.25 106 GLY A CA 1
ATOM 843 C C . GLY A 1 106 ? -14.013 11.204 -1.058 1.00 64.25 106 GLY A C 1
ATOM 844 O O . GLY A 1 106 ? -14.431 10.488 -1.968 1.00 64.25 106 GLY A O 1
ATOM 845 N N . MET A 1 107 ? -13.363 10.677 -0.008 1.00 69.25 107 MET A N 1
ATOM 846 C CA . MET A 1 107 ? -13.216 9.225 0.171 1.00 69.25 107 MET A CA 1
ATOM 847 C C . MET A 1 107 ? -14.498 8.585 0.696 1.00 69.25 107 MET A C 1
ATOM 849 O O . MET A 1 107 ? -14.936 7.573 0.151 1.00 69.25 107 MET A O 1
ATOM 853 N N . ALA A 1 108 ? -15.120 9.184 1.713 1.00 61.28 108 ALA A N 1
ATOM 854 C CA . ALA A 1 108 ? -16.372 8.688 2.283 1.00 61.28 108 ALA A CA 1
ATOM 855 C C . ALA A 1 108 ? -17.528 8.685 1.267 1.00 61.28 108 ALA A C 1
ATOM 857 O O . ALA A 1 108 ? -18.393 7.815 1.324 1.00 61.28 108 ALA A O 1
ATOM 858 N N . ASP A 1 109 ? -17.501 9.605 0.299 1.00 60.03 109 ASP A N 1
ATOM 859 C CA . ASP A 1 109 ? -18.535 9.761 -0.732 1.00 60.03 109 ASP A CA 1
ATOM 860 C C . ASP A 1 109 ? -18.484 8.666 -1.809 1.00 60.03 109 ASP A C 1
ATOM 862 O O . ASP A 1 109 ? -19.433 8.479 -2.575 1.00 60.03 109 ASP A O 1
ATOM 866 N N . LYS A 1 110 ? -17.399 7.881 -1.868 1.00 69.44 110 LYS A N 1
ATOM 867 C CA . LYS A 1 110 ? -17.362 6.684 -2.711 1.00 69.44 110 LYS A CA 1
ATOM 868 C C . LYS A 1 110 ? -18.366 5.690 -2.130 1.00 69.44 110 LYS A C 1
ATOM 870 O O . LYS A 1 110 ? -18.145 5.173 -1.042 1.00 69.44 110 LYS A O 1
ATOM 875 N N . HIS A 1 111 ? -19.438 5.394 -2.873 1.00 56.06 111 HIS A N 1
ATOM 876 C CA . HIS A 1 111 ? -20.612 4.619 -2.425 1.00 56.06 111 HIS A CA 1
ATOM 877 C C . HIS A 1 111 ? -20.297 3.437 -1.485 1.00 56.06 111 HIS A C 1
ATOM 879 O O . HIS A 1 111 ? -20.938 3.291 -0.448 1.00 56.06 111 HIS A O 1
ATOM 885 N N . VAL A 1 112 ? -19.272 2.642 -1.818 1.00 67.19 112 VAL A N 1
ATOM 886 C CA . VAL A 1 112 ? -18.828 1.465 -1.046 1.00 67.19 112 VAL A CA 1
ATOM 887 C C . VAL A 1 112 ? -18.260 1.828 0.337 1.00 67.19 112 VAL A C 1
ATOM 889 O O . VAL A 1 112 ? -18.476 1.098 1.296 1.00 67.19 112 VAL A O 1
ATOM 892 N N . LEU A 1 113 ? -17.542 2.946 0.456 1.00 71.12 113 LEU A N 1
ATOM 893 C CA . LEU A 1 113 ? -16.937 3.412 1.707 1.00 71.12 113 LEU A CA 1
ATOM 894 C C . LEU A 1 113 ? -17.965 4.084 2.628 1.00 71.12 113 LEU A C 1
ATOM 896 O O . LEU A 1 113 ? -17.885 3.909 3.844 1.00 71.12 113 LEU A O 1
ATOM 900 N N . SER A 1 114 ? -18.965 4.769 2.061 1.00 73.12 114 SER A N 1
ATOM 901 C CA . SER A 1 114 ? -20.016 5.450 2.833 1.00 73.12 114 SER A CA 1
ATOM 902 C C . SER A 1 114 ? -20.772 4.504 3.773 1.00 73.12 114 SER A C 1
ATOM 904 O O . SER A 1 114 ? -21.092 4.862 4.908 1.00 73.12 114 SER A O 1
ATOM 906 N N . ASP A 1 115 ? -21.014 3.266 3.333 1.00 79.81 115 ASP A N 1
ATOM 907 C CA . ASP A 1 115 ? -21.738 2.271 4.121 1.00 79.81 115 ASP A CA 1
ATOM 908 C C . ASP A 1 115 ? -20.861 1.671 5.222 1.00 79.81 115 ASP A C 1
ATOM 910 O O . ASP A 1 115 ? -21.342 1.406 6.323 1.00 79.81 115 ASP A O 1
ATOM 914 N N . TYR A 1 116 ? -19.555 1.540 4.978 1.00 83.94 116 TYR A N 1
ATOM 915 C CA . TYR A 1 116 ? -18.606 1.066 5.986 1.00 83.94 116 TYR A CA 1
ATOM 916 C C . TYR A 1 116 ? -18.460 2.082 7.124 1.00 83.94 116 TYR A C 1
ATOM 918 O O . TYR A 1 116 ? -18.414 1.706 8.298 1.00 83.94 116 TYR A O 1
ATOM 926 N N . CYS A 1 117 ? -18.456 3.374 6.796 1.00 84.69 117 CYS A N 1
ATOM 927 C CA . CYS A 1 117 ? -18.286 4.460 7.759 1.00 84.69 117 CYS A CA 1
AT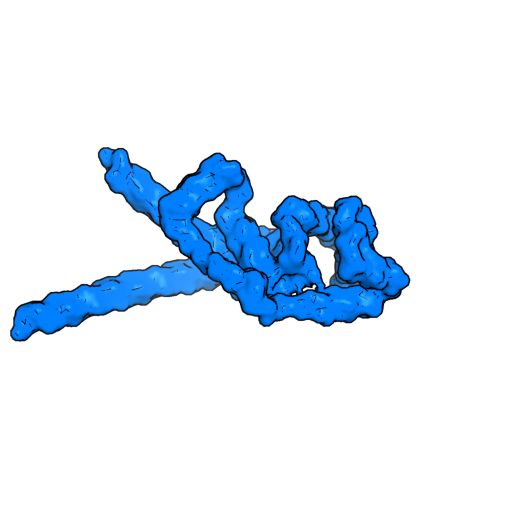OM 928 C C . CYS A 1 117 ? -19.452 4.624 8.744 1.00 84.69 117 CYS A C 1
ATOM 930 O O . CYS A 1 117 ? -19.252 5.150 9.835 1.00 84.69 117 CYS A O 1
ATOM 932 N N . LYS A 1 118 ? -20.640 4.094 8.424 1.00 84.94 118 LYS A N 1
ATOM 933 C CA . LYS A 1 118 ? -21.805 4.064 9.331 1.00 84.94 118 LYS A CA 1
ATOM 934 C C . LYS A 1 118 ? -21.689 3.005 10.436 1.00 84.94 118 LYS A C 1
ATOM 936 O O . LYS A 1 118 ? -22.502 2.987 11.356 1.00 84.94 118 LYS A O 1
ATOM 941 N N . THR A 1 119 ? -20.711 2.102 10.345 1.00 86.12 119 THR A N 1
ATOM 942 C CA . THR A 1 119 ? -20.526 0.995 11.295 1.00 86.12 119 THR A CA 1
ATOM 943 C C . THR A 1 119 ? -19.443 1.293 12.339 1.00 86.12 119 THR A C 1
ATOM 945 O O . THR A 1 119 ? -18.612 2.190 12.158 1.00 86.12 119 THR A O 1
ATOM 948 N N . ASN A 1 120 ? -19.443 0.533 13.443 1.00 88.38 120 ASN A N 1
ATOM 949 C CA . ASN A 1 120 ? -18.394 0.603 14.469 1.00 88.38 120 ASN A CA 1
ATOM 950 C C . ASN A 1 120 ? -17.040 0.084 13.946 1.00 88.38 120 ASN A C 1
ATOM 952 O O . ASN A 1 120 ? -16.996 -0.640 12.955 1.00 88.38 120 ASN A O 1
ATOM 956 N N . ASN A 1 121 ? -15.936 0.402 14.629 1.00 82.25 121 ASN A N 1
ATOM 957 C CA . ASN A 1 121 ? -14.583 0.107 14.136 1.00 82.25 121 ASN A CA 1
ATOM 958 C C . ASN A 1 121 ? -14.319 -1.391 13.890 1.00 82.25 121 ASN A C 1
ATOM 960 O O . ASN A 1 121 ? -13.669 -1.743 12.907 1.00 82.25 121 ASN A O 1
ATOM 964 N N . THR A 1 122 ? -14.877 -2.297 14.701 1.00 85.31 122 THR A N 1
ATOM 965 C CA . THR A 1 122 ? -14.732 -3.747 14.486 1.00 85.31 122 THR A CA 1
ATOM 966 C C . THR A 1 122 ? -15.436 -4.215 13.211 1.00 85.31 122 THR A C 1
ATOM 968 O O . THR A 1 122 ? -14.858 -4.965 12.422 1.00 85.31 122 THR A O 1
ATOM 971 N N . ALA A 1 123 ? -16.682 -3.786 12.995 1.00 86.62 123 ALA A N 1
ATOM 972 C CA . ALA A 1 123 ? -17.439 -4.101 11.787 1.00 86.62 123 ALA A CA 1
ATOM 973 C C . ALA A 1 123 ? -16.810 -3.432 10.559 1.00 86.62 123 ALA A C 1
ATOM 975 O O . ALA A 1 123 ? -16.607 -4.088 9.539 1.00 86.62 123 ALA A O 1
ATOM 976 N N . ARG A 1 124 ? -16.388 -2.173 10.698 1.00 86.62 124 ARG A N 1
ATOM 977 C CA . ARG A 1 124 ? -15.706 -1.404 9.660 1.00 86.62 124 ARG A CA 1
ATOM 978 C C . ARG A 1 124 ? -14.417 -2.089 9.213 1.00 86.62 124 ARG A C 1
ATOM 980 O O . ARG A 1 124 ? -14.205 -2.253 8.015 1.00 86.62 124 ARG A O 1
ATOM 987 N N . HIS A 1 125 ? -13.595 -2.573 10.149 1.00 83.94 125 HIS A N 1
ATOM 988 C CA . HIS A 1 125 ? -12.391 -3.342 9.825 1.00 83.94 125 HIS A CA 1
ATOM 989 C C . HIS A 1 125 ? -12.718 -4.582 8.983 1.00 83.94 125 HIS A C 1
ATOM 991 O O . HIS A 1 125 ? -12.078 -4.817 7.957 1.00 83.94 125 HIS A O 1
ATOM 997 N N . LYS A 1 126 ? -13.746 -5.348 9.377 1.00 86.12 126 LYS A N 1
ATOM 998 C CA . LYS A 1 126 ? -14.204 -6.521 8.616 1.00 86.12 126 LYS A CA 1
ATOM 999 C C . LYS A 1 126 ? -14.687 -6.135 7.219 1.00 86.12 126 LYS A C 1
ATOM 1001 O O . LYS A 1 126 ? -14.337 -6.817 6.263 1.00 86.12 126 LYS A O 1
ATOM 1006 N N . CYS A 1 127 ? -15.423 -5.034 7.076 1.00 84.88 127 CYS A N 1
ATOM 1007 C CA . CYS A 1 127 ? -15.848 -4.524 5.773 1.00 84.88 127 CYS A CA 1
ATOM 1008 C C . CYS A 1 127 ? -14.654 -4.231 4.857 1.00 84.88 127 CYS A C 1
ATOM 1010 O O . CYS A 1 127 ? -14.635 -4.696 3.720 1.00 84.88 127 CYS A O 1
ATOM 1012 N N . PHE A 1 128 ? -13.624 -3.540 5.357 1.00 81.50 128 PHE A N 1
ATOM 1013 C CA . PHE A 1 128 ? -12.415 -3.282 4.572 1.00 81.50 128 PHE A CA 1
ATOM 1014 C C . PHE A 1 128 ? -11.677 -4.569 4.191 1.00 81.50 128 PHE A C 1
ATOM 1016 O O . PHE A 1 128 ? -11.253 -4.703 3.044 1.00 81.50 128 PHE A O 1
ATOM 1023 N N . GLN A 1 129 ? -11.568 -5.540 5.103 1.00 82.75 129 GLN A N 1
ATOM 1024 C CA . GLN A 1 129 ? -10.964 -6.838 4.791 1.00 82.75 129 GLN A CA 1
ATOM 1025 C C . GLN A 1 129 ? -11.741 -7.594 3.705 1.00 82.75 129 GLN A C 1
ATOM 1027 O O . GLN A 1 129 ? -11.129 -8.097 2.768 1.00 82.75 129 GLN A O 1
ATOM 1032 N N . LEU A 1 130 ? -13.074 -7.628 3.796 1.00 84.81 130 LEU A N 1
ATOM 1033 C CA . LEU A 1 130 ? -13.951 -8.274 2.812 1.00 84.81 130 LEU A CA 1
ATOM 1034 C C . LEU A 1 130 ? -14.001 -7.526 1.473 1.00 84.81 130 LEU A C 1
ATOM 1036 O O . LEU A 1 130 ? -14.316 -8.117 0.444 1.00 84.81 130 LEU A O 1
ATOM 1040 N N . SER A 1 131 ? -13.694 -6.228 1.475 1.00 80.56 131 SER A N 1
ATOM 1041 C CA . SER A 1 131 ? -13.657 -5.409 0.264 1.00 80.56 131 SER A CA 1
ATOM 1042 C C . SER A 1 131 ? -12.420 -5.649 -0.600 1.00 80.56 131 SER A C 1
ATOM 1044 O O . SER A 1 131 ? -12.433 -5.265 -1.771 1.00 80.56 131 SER A O 1
ATOM 1046 N N . LYS A 1 132 ? -11.376 -6.286 -0.047 1.00 86.06 132 LYS A N 1
ATOM 1047 C CA . LYS A 1 132 ? -10.183 -6.661 -0.804 1.00 86.06 132 LYS A CA 1
ATOM 1048 C C . LYS A 1 132 ? -10.568 -7.643 -1.900 1.00 86.06 132 LYS A C 1
ATOM 1050 O O . LYS A 1 132 ? -11.118 -8.707 -1.627 1.00 86.06 132 LYS A O 1
ATOM 1055 N N . LYS A 1 133 ? -10.236 -7.302 -3.139 1.00 83.62 133 LYS A N 1
ATOM 1056 C CA . LYS A 1 133 ? -10.483 -8.144 -4.306 1.00 83.62 133 LYS A CA 1
ATOM 1057 C C . LYS A 1 133 ? -9.175 -8.500 -4.982 1.00 83.62 133 LYS A C 1
ATOM 1059 O O . LYS A 1 133 ? -8.396 -7.618 -5.338 1.00 83.62 133 LYS A O 1
ATOM 1064 N N . ASP A 1 134 ? -8.974 -9.791 -5.204 1.00 77.00 134 ASP A N 1
ATOM 1065 C CA . ASP A 1 134 ? -7.955 -10.287 -6.128 1.00 77.00 134 ASP A CA 1
ATOM 1066 C C . ASP A 1 134 ? -8.576 -10.449 -7.521 1.00 77.00 134 ASP A C 1
ATOM 1068 O O . ASP A 1 134 ? -8.757 -11.557 -8.019 1.00 77.00 134 ASP A O 1
ATOM 1072 N N . ASP A 1 135 ? -9.027 -9.332 -8.094 1.00 66.44 135 ASP A N 1
ATOM 1073 C CA . ASP A 1 135 ? -9.732 -9.337 -9.376 1.00 66.44 135 ASP A CA 1
ATOM 1074 C C . ASP A 1 135 ? -8.747 -9.253 -10.546 1.00 66.44 135 ASP A C 1
ATOM 1076 O O . ASP A 1 135 ? -7.790 -8.470 -10.515 1.00 66.44 135 ASP A O 1
ATOM 1080 N N . ALA A 1 136 ? -9.012 -10.003 -11.616 1.00 60.12 136 ALA A N 1
ATOM 1081 C CA . ALA A 1 136 ? -8.197 -9.964 -12.830 1.00 60.12 136 ALA A CA 1
ATOM 1082 C C . ALA A 1 136 ? -8.248 -8.584 -13.514 1.00 60.12 136 ALA A C 1
ATOM 1084 O O . ALA A 1 136 ? -7.247 -8.149 -14.079 1.00 60.12 136 ALA A O 1
ATOM 1085 N N . ASP A 1 137 ? -9.360 -7.857 -13.370 1.00 59.16 137 ASP A N 1
ATOM 1086 C CA . ASP A 1 137 ? -9.526 -6.496 -13.897 1.00 59.16 137 ASP A CA 1
ATOM 1087 C C . ASP A 1 137 ? -8.600 -5.473 -13.213 1.00 59.16 137 ASP A C 1
ATOM 1089 O O . ASP A 1 137 ? -8.148 -4.517 -13.845 1.00 59.16 137 ASP A O 1
ATOM 1093 N N . TYR A 1 138 ? -8.244 -5.686 -11.938 1.00 54.25 138 TYR A N 1
ATOM 1094 C CA . TYR A 1 138 ? -7.222 -4.876 -11.257 1.00 54.25 138 TYR A CA 1
ATOM 1095 C C . TYR A 1 138 ? -5.805 -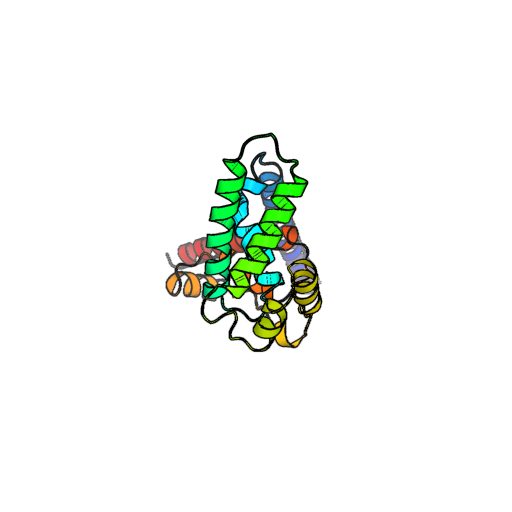5.284 -11.666 1.00 54.25 138 TYR A C 1
ATOM 1097 O O . TYR A 1 138 ? -4.902 -4.448 -11.665 1.00 54.25 138 TYR A O 1
ATOM 1105 N N . ARG A 1 139 ? -5.605 -6.530 -12.110 1.00 56.62 139 ARG A N 1
ATOM 1106 C CA . ARG A 1 139 ? -4.355 -7.014 -12.713 1.00 56.62 139 ARG A CA 1
ATOM 1107 C C . ARG A 1 139 ? -4.190 -6.548 -14.165 1.00 56.62 139 ARG A C 1
ATOM 1109 O O . ARG A 1 139 ? -3.557 -7.245 -14.956 1.00 56.62 139 ARG A O 1
ATOM 1116 N N . GLY A 1 140 ? -4.698 -5.369 -14.537 1.00 56.22 140 GLY A N 1
ATOM 1117 C CA . GLY A 1 140 ? -4.262 -4.711 -15.770 1.00 56.22 140 GLY A CA 1
ATOM 1118 C C . GLY A 1 140 ? -2.737 -4.749 -15.809 1.00 56.22 140 GLY A C 1
ATOM 1119 O O . GLY A 1 140 ? -2.115 -4.406 -14.795 1.00 56.22 140 GLY A O 1
ATOM 1120 N N . THR A 1 141 ? -2.157 -5.262 -16.905 1.00 51.19 141 THR A N 1
ATOM 1121 C CA . THR A 1 141 ? -0.746 -5.673 -16.970 1.00 51.19 141 THR A CA 1
ATOM 1122 C C . THR A 1 141 ? 0.118 -4.606 -16.326 1.00 51.19 141 THR A C 1
ATOM 1124 O O . THR A 1 141 ? 0.314 -3.535 -16.899 1.00 51.19 141 THR A O 1
ATOM 1127 N N . PHE A 1 142 ? 0.602 -4.873 -15.111 1.00 51.19 142 PHE A N 1
ATOM 1128 C CA . PHE A 1 142 ? 1.704 -4.112 -14.558 1.00 51.19 142 PHE A CA 1
ATOM 1129 C C . PHE A 1 142 ? 2.907 -4.529 -15.391 1.00 51.19 142 PHE A C 1
ATOM 1131 O O . PHE A 1 142 ? 3.629 -5.470 -15.071 1.00 51.19 142 PHE A O 1
ATOM 1138 N N . GLN A 1 143 ? 3.029 -3.906 -16.559 1.00 53.91 143 GLN A N 1
ATOM 1139 C CA . GLN A 1 143 ? 4.251 -3.976 -17.316 1.00 53.91 143 GLN A CA 1
ATOM 1140 C C . GLN A 1 143 ? 5.228 -3.189 -16.486 1.00 53.91 143 GLN A C 1
ATOM 1142 O O . GLN A 1 143 ? 5.022 -2.000 -16.276 1.00 53.91 143 GLN A O 1
ATOM 1147 N N . ILE A 1 144 ? 6.234 -3.884 -15.973 1.00 53.12 144 ILE A N 1
ATOM 1148 C CA . ILE A 1 144 ? 7.447 -3.260 -15.481 1.00 53.12 144 ILE A CA 1
ATOM 1149 C C . ILE A 1 144 ? 7.912 -2.351 -16.625 1.00 53.12 144 ILE A C 1
ATOM 1151 O O . ILE A 1 144 ? 8.285 -2.889 -17.674 1.00 53.12 144 ILE A O 1
ATOM 1155 N N . PRO A 1 145 ? 7.796 -1.016 -16.490 1.00 55.09 145 PRO A N 1
ATOM 1156 C CA . PRO A 1 145 ? 8.116 -0.130 -17.590 1.00 55.09 145 PRO A CA 1
ATOM 1157 C C . PRO A 1 145 ? 9.547 -0.381 -18.038 1.00 55.09 145 PRO A C 1
ATOM 1159 O O . PRO A 1 145 ? 10.432 -0.676 -17.230 1.00 55.09 145 PRO A O 1
ATOM 1162 N N . ASN A 1 146 ? 9.776 -0.325 -19.343 1.00 57.16 146 ASN A N 1
ATOM 1163 C CA . ASN A 1 146 ? 11.105 -0.572 -19.865 1.00 57.16 146 ASN A CA 1
ATOM 1164 C C . ASN A 1 146 ? 12.081 0.529 -19.362 1.00 57.16 146 ASN A C 1
ATOM 1166 O O . ASN A 1 146 ? 11.658 1.594 -18.900 1.00 57.16 146 ASN A O 1
ATOM 1170 N N . PRO A 1 147 ? 13.402 0.304 -19.436 1.00 52.84 147 PRO A N 1
ATOM 1171 C CA . PRO A 1 147 ? 14.417 1.286 -19.053 1.00 52.84 147 PRO A CA 1
ATOM 1172 C C . PRO A 1 147 ? 14.193 2.724 -19.551 1.00 52.84 147 PRO A C 1
ATOM 1174 O O . PRO A 1 147 ? 14.522 3.669 -18.834 1.00 52.84 147 PRO A O 1
ATOM 1177 N N . GLU A 1 148 ? 13.644 2.898 -20.755 1.00 56.47 148 GLU A N 1
ATOM 1178 C CA . GLU A 1 148 ? 13.376 4.201 -21.378 1.00 56.47 148 GLU A CA 1
ATOM 1179 C C . GLU A 1 148 ? 12.150 4.873 -20.741 1.00 56.47 148 GLU A C 1
ATOM 1181 O O . GLU A 1 148 ? 12.237 6.020 -20.306 1.00 56.47 148 GLU A O 1
ATOM 1186 N N . GLN A 1 149 ? 11.062 4.127 -20.539 1.00 60.50 149 GLN A N 1
ATOM 1187 C CA . GLN A 1 149 ? 9.846 4.578 -19.850 1.00 60.50 149 GLN A CA 1
ATOM 1188 C C . GLN A 1 149 ? 10.122 4.966 -18.390 1.00 60.50 149 GLN A C 1
ATOM 1190 O O . GLN A 1 149 ? 9.579 5.941 -17.877 1.00 60.50 149 GLN A O 1
ATOM 1195 N N . ILE A 1 150 ? 11.022 4.248 -17.711 1.00 54.44 150 ILE A N 1
ATOM 1196 C CA . ILE A 1 150 ? 11.498 4.594 -16.361 1.00 54.44 150 ILE A CA 1
ATOM 1197 C C . ILE A 1 150 ? 12.261 5.933 -16.359 1.00 54.44 150 ILE A C 1
ATOM 1199 O O . ILE A 1 150 ? 12.223 6.685 -15.375 1.00 54.44 150 ILE A O 1
ATOM 1203 N N . CYS A 1 151 ? 12.988 6.240 -17.438 1.00 55.59 151 CYS A N 1
ATOM 1204 C CA . CYS A 1 151 ? 13.667 7.525 -17.600 1.00 55.59 151 CYS A CA 1
ATOM 1205 C C . CYS A 1 151 ? 12.684 8.667 -17.878 1.00 55.59 151 CYS A C 1
ATOM 1207 O O . CYS A 1 151 ? 12.921 9.773 -17.397 1.00 55.59 151 CYS A O 1
ATOM 1209 N N . GLU A 1 152 ? 11.602 8.406 -18.609 1.00 58.03 152 GLU A N 1
ATOM 1210 C CA . GLU A 1 152 ? 10.554 9.384 -18.928 1.00 58.03 152 GLU A CA 1
ATOM 1211 C C . GLU A 1 152 ? 9.640 9.678 -17.734 1.00 58.03 152 GLU A C 1
ATOM 1213 O O . GLU A 1 152 ? 9.511 10.838 -17.352 1.00 58.03 152 GLU A O 1
ATOM 1218 N N . MET A 1 153 ? 9.126 8.659 -17.033 1.00 52.12 153 MET A N 1
ATOM 1219 C CA . MET A 1 153 ? 8.309 8.869 -15.822 1.00 52.12 153 MET A CA 1
ATOM 1220 C C . MET A 1 153 ? 9.052 9.650 -14.735 1.00 52.12 153 MET A C 1
ATOM 1222 O O . MET A 1 153 ? 8.465 10.456 -14.023 1.00 52.12 153 MET A O 1
ATOM 1226 N N . SER A 1 154 ? 10.367 9.444 -14.635 1.00 49.22 154 SER A N 1
ATOM 1227 C CA . SER A 1 154 ? 11.254 10.193 -13.741 1.00 49.22 154 SER A CA 1
ATOM 1228 C C . SER A 1 154 ? 11.379 11.680 -14.083 1.00 49.22 154 SER A C 1
ATOM 1230 O O . SER A 1 154 ? 11.881 12.428 -13.245 1.00 49.22 154 SER A O 1
ATOM 1232 N N . LYS A 1 155 ? 11.037 12.090 -15.309 1.00 53.88 155 LYS A N 1
ATOM 1233 C CA . LYS A 1 155 ? 11.010 13.494 -15.737 1.00 53.88 155 LYS A CA 1
ATOM 1234 C C . LYS A 1 155 ? 9.629 14.116 -15.525 1.00 53.88 155 LYS A C 1
ATOM 1236 O O . LYS A 1 155 ? 9.562 15.285 -15.170 1.00 53.88 155 LYS A O 1
ATOM 1241 N N . GLU A 1 156 ? 8.561 13.350 -15.743 1.00 48.97 156 GLU A N 1
ATOM 1242 C CA . GLU A 1 156 ? 7.179 13.851 -15.747 1.00 48.97 156 GLU A CA 1
ATOM 1243 C C . GLU A 1 156 ? 6.519 13.890 -14.363 1.00 48.97 156 GLU A C 1
ATOM 1245 O O . GLU A 1 156 ? 5.636 14.713 -14.136 1.00 48.97 156 GLU A O 1
ATOM 1250 N N . ASN A 1 157 ? 6.952 13.051 -13.417 1.00 52.19 157 ASN A N 1
ATOM 1251 C CA . ASN A 1 157 ? 6.410 13.039 -12.061 1.00 52.19 157 ASN A CA 1
ATOM 1252 C C . ASN A 1 157 ? 7.551 12.862 -11.039 1.00 52.19 157 ASN A C 1
ATOM 1254 O O . ASN A 1 157 ? 8.266 11.862 -11.095 1.00 52.19 157 ASN A O 1
ATOM 1258 N N . PRO A 1 158 ? 7.749 13.780 -10.071 1.00 56.47 158 PRO A N 1
ATOM 1259 C CA . PRO A 1 158 ? 8.867 13.710 -9.121 1.00 56.47 158 PRO A CA 1
ATOM 1260 C C . PRO A 1 158 ? 8.725 12.580 -8.083 1.00 56.47 158 PRO A C 1
ATOM 1262 O O . PRO A 1 158 ? 9.562 12.442 -7.188 1.00 56.47 158 PRO A O 1
ATOM 1265 N N . VAL A 1 159 ? 7.663 11.773 -8.164 1.00 63.47 159 VAL A N 1
ATOM 1266 C CA . VAL A 1 159 ? 7.469 10.590 -7.323 1.00 63.47 159 VAL A CA 1
ATOM 1267 C C . VAL A 1 159 ? 8.557 9.564 -7.645 1.00 63.47 159 VAL A C 1
ATOM 1269 O O . VAL A 1 159 ? 8.769 9.206 -8.801 1.00 63.47 159 VAL A O 1
ATOM 1272 N N . SER A 1 160 ? 9.257 9.068 -6.619 1.00 78.88 160 SER A N 1
ATOM 1273 C CA . SER A 1 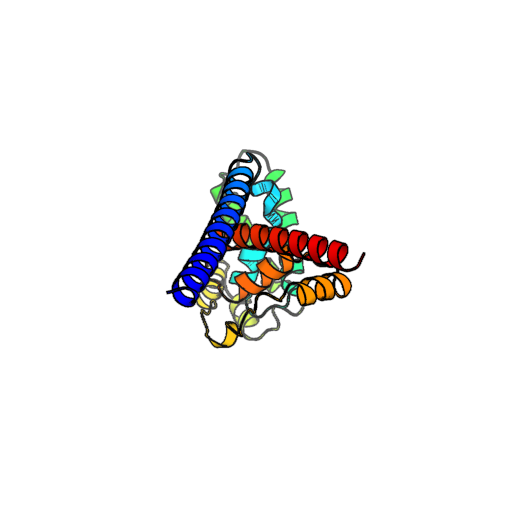160 ? 10.297 8.065 -6.845 1.00 78.88 160 SER A CA 1
ATOM 1274 C C . SER A 1 160 ? 9.701 6.787 -7.440 1.00 78.88 160 SER A C 1
ATOM 1276 O O . SER A 1 160 ? 8.614 6.342 -7.062 1.00 78.88 160 SER A O 1
ATOM 1278 N N . VAL A 1 161 ? 10.450 6.169 -8.354 1.00 79.38 161 VAL A N 1
ATOM 1279 C CA . VAL A 1 161 ? 10.073 4.919 -9.035 1.00 79.38 161 VAL A CA 1
ATOM 1280 C C . VAL A 1 161 ? 9.677 3.833 -8.027 1.00 79.38 161 VAL A C 1
ATOM 1282 O O . VAL A 1 161 ? 8.705 3.109 -8.236 1.00 79.38 161 VAL A O 1
ATOM 1285 N N . ARG A 1 162 ? 10.376 3.782 -6.888 1.00 85.56 162 ARG A N 1
ATOM 1286 C CA . ARG A 1 162 ? 10.068 2.909 -5.754 1.00 85.56 162 ARG A CA 1
ATOM 1287 C C . ARG A 1 162 ? 8.664 3.122 -5.184 1.00 85.56 162 ARG A C 1
ATOM 1289 O O . ARG A 1 162 ? 7.924 2.156 -5.022 1.00 85.56 162 ARG A O 1
ATOM 1296 N N . LYS A 1 163 ? 8.271 4.369 -4.904 1.00 88.88 163 LYS A N 1
ATOM 1297 C CA . LYS A 1 163 ? 6.951 4.691 -4.327 1.00 88.88 163 LYS A CA 1
ATOM 1298 C C . LYS A 1 163 ? 5.815 4.331 -5.277 1.00 88.88 163 LYS A C 1
ATOM 1300 O O . LYS A 1 163 ? 4.809 3.778 -4.841 1.00 88.88 163 LYS A O 1
ATOM 1305 N N . MET A 1 164 ? 6.000 4.596 -6.571 1.00 86.25 164 MET A N 1
ATOM 1306 C CA . MET A 1 164 ? 5.019 4.222 -7.589 1.00 86.25 164 MET A CA 1
ATOM 1307 C C . MET A 1 164 ? 4.889 2.698 -7.703 1.00 86.25 164 MET A C 1
ATOM 1309 O O . MET A 1 164 ? 3.778 2.175 -7.706 1.00 86.25 164 MET A O 1
ATOM 1313 N N . TYR A 1 165 ? 6.016 1.977 -7.715 1.00 86.81 165 TYR A N 1
ATOM 1314 C CA . TYR A 1 165 ? 6.021 0.513 -7.712 1.00 86.81 165 TYR A CA 1
ATOM 1315 C C . TYR A 1 165 ? 5.253 -0.052 -6.513 1.00 86.81 165 TYR A C 1
ATOM 1317 O O . TYR A 1 165 ? 4.424 -0.948 -6.677 1.00 86.81 165 TYR A O 1
ATOM 1325 N N . ILE A 1 166 ? 5.513 0.482 -5.314 1.00 92.00 166 ILE A N 1
ATOM 1326 C CA . ILE A 1 166 ? 4.825 0.081 -4.085 1.00 92.00 166 ILE A CA 1
ATOM 1327 C C . ILE A 1 166 ? 3.320 0.293 -4.230 1.00 92.00 166 ILE A C 1
ATOM 1329 O O . ILE A 1 166 ? 2.558 -0.642 -3.993 1.00 92.00 166 ILE A O 1
ATOM 1333 N N . TYR A 1 167 ? 2.891 1.487 -4.639 1.00 91.62 167 TYR A N 1
ATOM 1334 C CA . TYR A 1 167 ? 1.477 1.821 -4.793 1.00 91.62 167 TYR A CA 1
ATOM 1335 C C . TYR A 1 167 ? 0.766 0.893 -5.787 1.00 91.62 167 TYR A C 1
ATOM 1337 O O . TYR A 1 167 ? -0.233 0.264 -5.429 1.00 91.62 167 TYR A O 1
ATOM 1345 N N . GLU A 1 168 ? 1.308 0.760 -7.000 1.00 88.62 168 GLU A N 1
ATOM 1346 C CA . GLU A 1 168 ? 0.715 -0.046 -8.070 1.00 88.62 168 GLU A CA 1
ATOM 1347 C C . GLU A 1 168 ? 0.685 -1.536 -7.716 1.00 88.62 168 GLU A C 1
ATOM 1349 O O . GLU A 1 168 ? -0.343 -2.193 -7.865 1.00 88.62 168 GLU A O 1
ATOM 1354 N N . THR A 1 169 ? 1.779 -2.082 -7.184 1.00 88.94 169 THR A N 1
ATOM 1355 C CA . THR A 1 169 ? 1.832 -3.504 -6.811 1.00 88.94 169 THR A CA 1
ATOM 1356 C C . THR A 1 169 ? 0.861 -3.807 -5.673 1.00 88.94 169 THR A C 1
ATOM 1358 O O . THR A 1 169 ? 0.126 -4.792 -5.735 1.00 88.94 169 THR A O 1
ATOM 1361 N N . SER A 1 170 ? 0.806 -2.941 -4.657 1.00 92.31 170 SER A N 1
ATOM 1362 C CA . SER A 1 170 ? -0.050 -3.137 -3.483 1.00 92.31 170 SER A CA 1
ATOM 1363 C C . SER A 1 170 ? -1.531 -3.112 -3.860 1.00 92.31 170 SER A C 1
ATOM 1365 O O . SER A 1 170 ? -2.282 -4.024 -3.516 1.00 92.31 170 SER A O 1
ATOM 1367 N N . ARG A 1 171 ? -1.978 -2.110 -4.628 1.00 89.06 171 ARG A N 1
ATOM 1368 C CA . ARG A 1 171 ? -3.397 -2.020 -5.005 1.00 89.06 171 ARG A CA 1
ATOM 1369 C C . ARG A 1 171 ? -3.854 -3.174 -5.906 1.00 89.06 171 ARG A C 1
ATOM 1371 O O . ARG A 1 171 ? -5.023 -3.550 -5.854 1.00 89.06 171 ARG A O 1
ATOM 1378 N N . LYS A 1 172 ? -2.954 -3.739 -6.721 1.00 87.69 172 LYS A N 1
ATOM 1379 C CA . LYS A 1 172 ? -3.248 -4.862 -7.630 1.00 87.69 172 LYS A CA 1
ATOM 1380 C C . LYS A 1 172 ? -3.165 -6.226 -6.950 1.00 87.69 172 LYS A C 1
ATOM 1382 O O . LYS A 1 172 ? -3.819 -7.164 -7.393 1.00 87.69 172 LYS A O 1
ATOM 1387 N N . HIS A 1 173 ? -2.386 -6.332 -5.876 1.00 89.12 173 HIS A N 1
ATOM 1388 C CA . HIS A 1 173 ? -2.153 -7.576 -5.149 1.00 89.12 173 HIS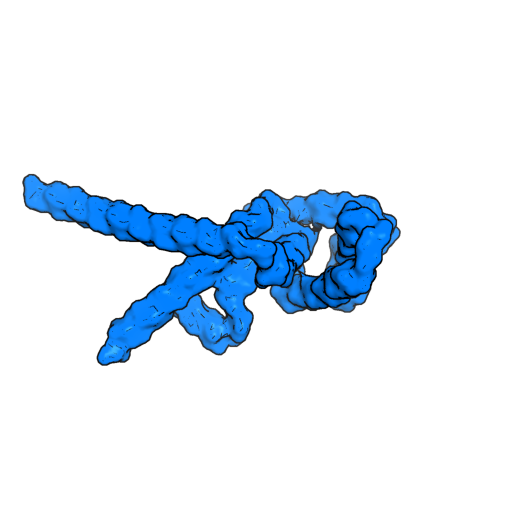 A CA 1
ATOM 1389 C C . HIS A 1 173 ? -2.381 -7.389 -3.637 1.00 89.12 173 HIS A C 1
ATOM 1391 O O . HIS A 1 173 ? -1.445 -7.515 -2.851 1.00 89.12 173 HIS A O 1
ATOM 1397 N N . PRO A 1 174 ? -3.626 -7.145 -3.187 1.00 89.94 174 PRO A N 1
ATOM 1398 C CA . PRO A 1 174 ? -3.945 -6.742 -1.805 1.00 89.94 174 PRO A CA 1
ATOM 1399 C C . PRO A 1 174 ? -3.703 -7.827 -0.734 1.00 89.94 174 PRO A C 1
ATOM 1401 O O . PRO A 1 174 ? -3.842 -7.563 0.472 1.00 89.94 174 PRO A O 1
ATOM 1404 N N . PHE A 1 175 ? -3.396 -9.051 -1.176 1.00 90.75 175 PHE A N 1
ATOM 1405 C CA . PHE A 1 175 ? -3.052 -10.214 -0.354 1.00 90.75 175 PHE A CA 1
ATOM 1406 C C . PHE A 1 175 ? -1.569 -10.597 -0.450 1.00 90.75 175 PHE A C 1
ATOM 1408 O O . PHE A 1 175 ? -1.134 -11.509 0.252 1.00 90.75 175 PHE A O 1
ATOM 1415 N N . LEU A 1 176 ? -0.785 -9.929 -1.305 1.00 90.06 176 LEU A N 1
ATOM 1416 C CA . LEU A 1 176 ? 0.648 -10.177 -1.393 1.00 90.06 176 LEU A CA 1
ATOM 1417 C C . LEU A 1 176 ? 1.325 -9.720 -0.099 1.00 90.06 176 LEU A C 1
ATOM 1419 O O . LEU A 1 176 ? 0.989 -8.688 0.484 1.00 90.06 176 LEU A O 1
ATOM 1423 N N . TYR A 1 177 ? 2.285 -10.513 0.365 1.00 90.56 177 TYR A N 1
ATOM 1424 C CA . TYR A 1 177 ? 3.007 -10.226 1.593 1.00 90.56 177 TYR A CA 1
ATOM 1425 C C . TYR A 1 177 ? 3.765 -8.894 1.472 1.00 90.56 177 TYR A C 1
ATOM 1427 O O . TYR A 1 177 ? 4.588 -8.715 0.574 1.00 90.56 177 TYR A O 1
ATOM 1435 N N . GLY A 1 178 ? 3.485 -7.949 2.374 1.00 88.94 178 GLY A N 1
ATOM 1436 C CA . GLY A 1 178 ? 4.007 -6.579 2.292 1.00 88.94 178 GLY A CA 1
ATOM 1437 C C . GLY A 1 178 ? 5.537 -6.491 2.192 1.00 88.94 178 GLY A C 1
ATOM 1438 O O . GLY A 1 178 ? 6.034 -5.802 1.301 1.00 88.94 178 GLY A O 1
ATOM 1439 N N . PRO A 1 179 ? 6.306 -7.235 3.008 1.00 87.88 179 PRO A N 1
ATOM 1440 C CA . PRO A 1 179 ? 7.762 -7.280 2.877 1.00 87.88 179 PRO A CA 1
ATOM 1441 C C . PRO A 1 179 ? 8.253 -7.730 1.495 1.00 87.88 179 PRO A C 1
ATOM 1443 O O . PRO A 1 179 ? 9.264 -7.225 1.018 1.00 87.88 179 PRO A O 1
ATOM 1446 N N . THR A 1 180 ? 7.523 -8.605 0.797 1.00 88.38 180 THR A N 1
ATOM 1447 C CA . THR A 1 180 ? 7.858 -8.978 -0.587 1.00 88.38 180 THR A CA 1
ATOM 1448 C C . THR A 1 180 ? 7.741 -7.782 -1.533 1.00 88.38 180 THR A C 1
ATOM 1450 O O . THR A 1 180 ? 8.634 -7.567 -2.350 1.00 88.38 180 THR A O 1
ATOM 1453 N N . ILE A 1 181 ? 6.678 -6.979 -1.409 1.00 90.56 181 ILE A N 1
ATOM 1454 C CA . ILE A 1 181 ? 6.497 -5.751 -2.203 1.00 90.56 181 ILE A CA 1
ATOM 1455 C C . ILE A 1 181 ? 7.624 -4.763 -1.910 1.00 90.56 181 ILE A C 1
ATOM 1457 O O . ILE A 1 181 ? 8.215 -4.207 -2.835 1.00 90.56 181 ILE A O 1
ATOM 1461 N N . LEU A 1 182 ? 7.942 -4.578 -0.628 1.00 88.50 182 LEU A N 1
ATOM 1462 C CA . LEU A 1 182 ? 8.973 -3.659 -0.170 1.00 88.50 182 LEU A CA 1
ATOM 1463 C C . LEU A 1 182 ? 10.352 -4.040 -0.729 1.00 88.50 182 LEU A C 1
ATOM 1465 O O . LEU A 1 182 ? 10.983 -3.216 -1.390 1.00 88.50 182 LEU A O 1
ATOM 1469 N N . THR A 1 183 ? 10.784 -5.292 -0.570 1.00 85.25 183 THR A N 1
ATOM 1470 C CA . THR A 1 183 ? 12.051 -5.778 -1.138 1.00 85.25 183 THR A CA 1
ATOM 1471 C C . THR A 1 183 ? 12.076 -5.649 -2.659 1.00 85.25 183 THR A C 1
ATOM 1473 O O . THR A 1 183 ? 13.040 -5.126 -3.217 1.00 85.25 183 THR A O 1
ATOM 1476 N N . MET A 1 184 ? 11.002 -6.049 -3.347 1.00 83.81 184 MET A N 1
ATOM 1477 C CA . MET A 1 184 ? 10.957 -5.974 -4.809 1.00 83.81 184 MET A CA 1
ATOM 1478 C C . MET A 1 184 ? 11.004 -4.528 -5.319 1.00 83.81 184 MET A C 1
ATOM 1480 O O . MET A 1 184 ? 11.627 -4.258 -6.343 1.00 83.81 184 MET A O 1
ATOM 1484 N N . SER A 1 185 ? 10.417 -3.581 -4.582 1.00 86.38 185 SER A N 1
ATOM 1485 C CA . SER A 1 185 ? 10.478 -2.156 -4.919 1.00 86.38 185 SER A CA 1
ATOM 1486 C C . SER A 1 185 ? 11.901 -1.594 -4.871 1.00 86.38 185 SER A C 1
ATOM 1488 O O . SER A 1 185 ? 12.268 -0.787 -5.726 1.00 86.38 185 SER A O 1
ATOM 1490 N N . MET A 1 186 ? 12.723 -2.062 -3.925 1.00 83.25 186 MET A N 1
ATOM 1491 C CA . MET A 1 186 ? 14.134 -1.684 -3.827 1.00 83.25 186 MET A CA 1
ATOM 1492 C C . MET A 1 186 ? 14.928 -2.262 -4.994 1.00 83.25 186 MET A C 1
ATOM 1494 O O . MET A 1 186 ? 15.632 -1.525 -5.680 1.00 83.25 186 MET A O 1
ATOM 1498 N N . CYS A 1 187 ? 14.760 -3.559 -5.279 1.00 79.31 187 CYS A N 1
ATOM 1499 C CA . CYS A 1 187 ? 15.385 -4.196 -6.439 1.00 79.31 187 CYS A CA 1
ATOM 1500 C C . CYS A 1 187 ? 15.029 -3.449 -7.733 1.00 79.31 187 CYS A C 1
ATOM 1502 O O . CYS A 1 187 ? 15.889 -3.174 -8.573 1.00 79.31 187 CYS A O 1
ATOM 1504 N N . TYR A 1 188 ? 13.762 -3.067 -7.870 1.00 76.19 188 TYR A N 1
ATOM 1505 C CA . TYR A 1 188 ? 13.275 -2.340 -9.027 1.00 76.19 188 TYR A CA 1
ATOM 1506 C C . TYR A 1 188 ? 13.888 -0.936 -9.155 1.00 76.19 188 TYR A C 1
ATOM 1508 O O . TYR A 1 188 ? 14.309 -0.529 -10.243 1.00 76.19 188 TYR A O 1
ATOM 1516 N N . GLU A 1 189 ? 14.017 -0.207 -8.048 1.00 79.06 189 GLU A N 1
ATOM 1517 C CA . GLU A 1 189 ? 14.698 1.089 -8.004 1.00 79.06 189 GLU A CA 1
ATOM 1518 C C . GLU A 1 189 ? 16.183 0.972 -8.374 1.00 79.06 189 GLU A C 1
ATOM 1520 O O . GLU A 1 189 ? 16.675 1.729 -9.215 1.00 79.06 189 GLU A O 1
ATOM 1525 N N . THR A 1 190 ? 16.896 -0.019 -7.836 1.00 76.50 190 THR A N 1
ATOM 1526 C CA . THR A 1 190 ? 18.300 -0.272 -8.188 1.00 76.50 190 THR A CA 1
ATOM 1527 C C . THR A 1 190 ? 18.459 -0.572 -9.678 1.00 76.50 190 THR A C 1
ATOM 1529 O O . THR A 1 190 ? 19.304 0.029 -10.346 1.00 76.50 190 THR A O 1
ATOM 1532 N N . ALA A 1 191 ? 17.621 -1.453 -10.233 1.00 70.12 191 ALA A N 1
ATOM 1533 C CA . ALA A 1 191 ? 17.642 -1.784 -11.656 1.00 70.12 191 ALA A CA 1
ATOM 1534 C C 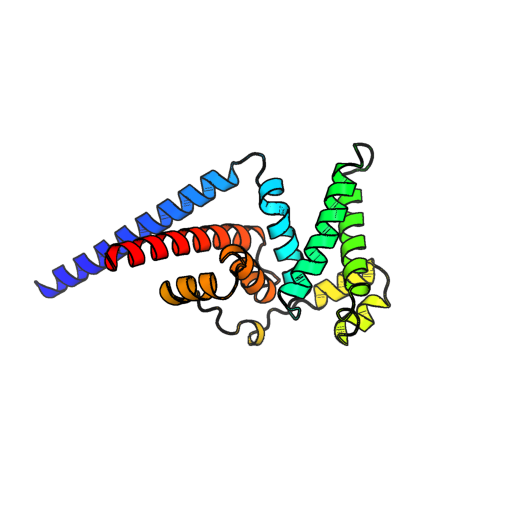. ALA A 1 191 ? 17.402 -0.542 -12.533 1.00 70.12 191 ALA A C 1
ATOM 1536 O O . ALA A 1 191 ? 18.114 -0.317 -13.516 1.00 70.12 191 ALA A O 1
ATOM 1537 N N . SER A 1 192 ? 16.453 0.303 -12.125 1.00 68.56 192 SER A N 1
ATOM 1538 C CA . SER A 1 192 ? 16.124 1.575 -12.773 1.00 68.56 192 SER A CA 1
ATOM 1539 C C . SER A 1 192 ? 17.317 2.537 -12.819 1.00 68.56 192 SER A C 1
ATOM 1541 O O . SER A 1 192 ? 17.579 3.175 -13.843 1.00 68.56 192 SER A O 1
ATOM 1543 N N . LEU A 1 193 ? 18.078 2.637 -11.726 1.00 70.19 193 LEU A N 1
ATOM 1544 C CA . LEU A 1 193 ? 19.274 3.481 -11.646 1.00 70.19 193 LEU A CA 1
ATOM 1545 C C . LEU A 1 193 ? 20.420 2.951 -12.521 1.00 70.19 193 LEU A C 1
ATOM 1547 O O . LEU A 1 193 ? 21.074 3.727 -13.224 1.00 70.19 193 LEU A O 1
ATOM 1551 N N . VAL A 1 194 ? 20.644 1.633 -12.524 1.00 69.56 194 VAL A N 1
ATOM 1552 C CA . VAL A 1 194 ? 21.662 0.985 -13.370 1.00 69.56 194 VAL A CA 1
ATOM 1553 C C . VAL A 1 194 ? 21.355 1.203 -14.852 1.00 69.56 194 VAL A C 1
ATOM 1555 O O . VAL A 1 194 ? 22.244 1.574 -15.624 1.00 69.56 194 VAL A O 1
ATOM 1558 N N . ALA A 1 195 ? 20.092 1.036 -15.244 1.00 65.19 195 ALA A N 1
ATOM 1559 C CA . ALA A 1 195 ? 19.615 1.308 -16.593 1.00 65.19 195 ALA A CA 1
ATOM 1560 C C . ALA A 1 195 ? 19.881 2.762 -17.023 1.00 65.19 195 ALA A C 1
ATOM 1562 O O . ALA A 1 195 ? 20.512 2.987 -18.058 1.00 65.19 195 ALA A O 1
ATOM 1563 N N . LYS A 1 196 ? 19.499 3.742 -16.190 1.00 67.19 196 LYS A N 1
ATOM 1564 C CA . LYS A 1 196 ? 19.765 5.174 -16.427 1.00 67.19 196 LYS A CA 1
ATOM 1565 C C . LYS A 1 196 ? 21.246 5.463 -16.662 1.00 67.19 196 LYS A C 1
ATOM 1567 O O . LYS A 1 196 ? 21.599 6.188 -17.593 1.00 67.19 196 LYS A O 1
ATOM 1572 N N . LYS A 1 197 ? 22.126 4.890 -15.833 1.00 69.81 197 LYS A N 1
ATOM 1573 C CA . LYS A 1 197 ? 23.581 5.068 -15.958 1.00 69.81 197 LYS A CA 1
ATOM 1574 C C . LYS A 1 197 ? 24.102 4.505 -17.278 1.00 69.81 197 LYS A C 1
ATOM 1576 O O . LYS A 1 197 ? 24.913 5.149 -17.936 1.00 69.81 197 LYS A O 1
ATOM 1581 N N . LYS A 1 198 ? 23.621 3.325 -17.673 1.00 63.78 198 LYS A N 1
ATOM 1582 C CA . LYS A 1 198 ? 24.030 2.673 -18.918 1.00 63.78 198 LYS A CA 1
ATOM 1583 C C . LYS A 1 198 ? 23.604 3.468 -20.156 1.00 63.78 198 LYS A C 1
ATOM 1585 O O . LYS A 1 198 ? 24.429 3.652 -21.040 1.00 63.78 198 LYS A O 1
ATOM 1590 N N . ILE A 1 199 ? 22.372 3.985 -20.181 1.00 64.81 199 ILE A N 1
ATOM 1591 C CA . ILE A 1 199 ? 21.861 4.828 -21.279 1.00 64.81 199 ILE A CA 1
ATOM 1592 C C . ILE A 1 199 ? 22.687 6.115 -21.408 1.00 64.81 199 ILE A C 1
ATOM 1594 O O . ILE A 1 199 ? 23.066 6.506 -22.509 1.00 64.81 199 ILE A O 1
ATOM 1598 N N . ARG A 1 200 ? 23.022 6.757 -20.281 1.00 65.31 200 ARG A N 1
ATOM 1599 C CA . ARG A 1 200 ? 23.846 7.975 -20.278 1.00 65.31 200 ARG A CA 1
ATOM 1600 C C . ARG A 1 200 ? 25.254 7.730 -20.832 1.00 65.31 200 ARG A C 1
ATOM 1602 O O . ARG A 1 200 ? 25.771 8.577 -21.543 1.00 65.31 200 ARG A O 1
ATOM 1609 N N . LEU A 1 201 ? 25.848 6.576 -20.524 1.00 65.75 201 LEU A N 1
ATOM 1610 C CA . LEU A 1 201 ? 27.166 6.178 -21.034 1.00 65.75 201 LEU A CA 1
ATOM 1611 C C . LEU A 1 201 ? 27.154 5.823 -22.526 1.00 65.75 201 LEU A C 1
ATOM 1613 O O . LEU A 1 201 ? 28.177 5.975 -23.171 1.00 65.75 201 LEU A O 1
ATOM 1617 N N . SER A 1 202 ? 26.032 5.347 -23.075 1.00 62.12 202 SER A N 1
ATOM 1618 C CA . SER A 1 202 ? 25.906 5.071 -24.515 1.00 62.12 202 SER A CA 1
ATOM 1619 C C . SER A 1 202 ? 25.584 6.302 -25.367 1.00 62.12 202 SER A C 1
ATOM 1621 O O . SER A 1 202 ? 25.631 6.214 -26.588 1.00 62.12 202 SER A O 1
ATOM 1623 N N . ALA A 1 203 ? 25.202 7.415 -24.736 1.00 59.44 203 ALA A N 1
ATOM 1624 C CA . ALA A 1 203 ? 24.878 8.679 -25.398 1.00 59.44 203 ALA A CA 1
ATOM 1625 C C . ALA A 1 203 ? 26.038 9.697 -25.372 1.00 59.44 203 ALA A C 1
ATOM 1627 O O . ALA A 1 203 ? 25.868 10.812 -25.862 1.00 59.44 203 ALA A O 1
ATOM 1628 N N . SER A 1 204 ? 27.178 9.328 -24.774 1.00 52.94 204 SER A N 1
ATOM 1629 C CA . SER A 1 204 ? 28.424 10.105 -24.711 1.00 52.94 204 SER A CA 1
ATOM 1630 C C . SER A 1 204 ? 29.511 9.443 -25.544 1.00 52.94 204 SER A C 1
ATOM 1632 O O . SER A 1 204 ? 30.457 10.187 -25.881 1.00 52.94 204 SER A O 1
#